Protein AF-A0A7V3CDB2-F1 (afdb_monomer)

Radius of gyration: 21.9 Å; Cα contacts (8 Å, |Δi|>4): 559; chains: 1; bounding box: 56×34×67 Å

Mean predicted aligned error: 5.56 Å

Sequence (300 aa):
VLQLLRGEVDLVQNAVPLVMAEWLRRKTELVMASDTGINYAYLAFNLRDPALQDRRVREAVALAIDRDKLIEYRLKGFAKKATGILAPSNWCYEPNVSRYDYNPERAKALLEEAGLKDPDGPGPKPRLSLTLKTSNKRDRVAMARAIAAQLKEVGIAMEVRPYEWGTFFRDIKTGNFQMYSSTWVGVTEPDIYYYAFASSQFPPKGANRGYYSNPELDKLLEAGRVSTVTSTRKEIYSQVQKIVSHDLPYVSLWYEDNVVFTRPQVEGYSLRPDASLLGLTRTKLEEKPPTTVTDAQLRL

Nearest PDB structures (foldseek):
  3m8u-assembly1_A  TM=8.483E-01  e=7.166E-25  Glaesserella parasuis SH0165
  1xoc-assembly1_A  TM=8.384E-01  e=4.233E-24  Bacillus subtilis
  3tpa-assembly1_A  TM=8.541E-01  e=1.838E-21  Glaesserella parasuis 29755
  8arn-assembly1_A  TM=8.126E-01  e=1.040E-16  Bacillus subtilis subsp. subtilis str. 168
  6dth-assembly1_A  TM=7.443E-01  e=6.649E-18  Haemophilus influenzae 86-028NP

Solvent-accessible surface area (backbone atoms only — not comparable to full-atom values): 16258 Å² total; per-residue (Å²): 100,68,49,50,76,72,62,78,37,58,68,49,64,74,71,66,62,65,88,48,48,64,52,44,56,74,75,45,79,42,44,74,54,72,50,66,20,25,30,25,34,35,37,37,42,20,44,80,39,76,69,52,52,41,55,45,46,44,49,18,57,36,11,27,42,57,56,66,59,46,28,47,75,73,43,66,56,50,42,45,82,34,75,50,74,55,34,87,89,38,96,55,47,61,89,85,42,54,80,58,66,64,33,48,68,59,15,38,50,30,28,43,77,68,69,38,48,74,77,53,71,95,48,90,59,52,42,41,81,47,48,33,41,32,41,60,50,67,68,56,46,54,49,51,51,53,52,26,55,40,31,42,77,50,30,31,40,50,49,76,47,65,27,59,60,71,61,36,52,49,31,50,52,72,41,65,54,51,24,36,57,54,68,50,71,64,53,77,62,78,66,54,52,38,42,44,44,22,57,84,13,31,54,89,73,36,57,9,35,26,61,48,72,48,76,68,53,38,52,41,45,54,52,40,66,75,47,88,47,69,69,62,27,34,56,37,44,32,50,46,49,31,51,49,37,64,62,38,59,49,41,57,47,26,21,41,33,39,41,35,42,28,38,77,43,57,39,64,67,47,89,41,46,71,66,51,71,70,25,54,82,62,40,47,75,57,90,68,79,88,76,84,81,59,78,80,80,72,72,125

Secondary structure (DSSP, 8-state):
-HHHHHTS-SEEES-S-HHHHHHHHHHSS-EEEEEEEEEEEEEEE-TTSHHHHSHHHHHHHHHT--HHHHHHHTTTT-EEE-SSSS-TTSTT--S-S------HHHHHHHHHHTT---SSTTSS--SEEEEEEEES-HHHHHHHHHHHHHHHTTTEEEEEEEE-HHHHHHHHHTT--SEEEEEE-S---TTHHHHHH-GGG-TTTSS-TT----HHHHHHHHHHHH---HHHHHHHHHHHHHHHHHH-SEEEEEEEEEEEEE-TTEES----TT--GGGGGG-EE--PPPP---GGGS--

Structure (mmCIF, N/CA/C/O backbone):
data_AF-A0A7V3CDB2-F1
#
_entry.id   AF-A0A7V3CDB2-F1
#
loop_
_atom_site.group_PDB
_atom_site.id
_atom_site.type_symbol
_atom_site.label_atom_id
_atom_site.label_alt_id
_atom_site.label_comp_id
_atom_site.label_asym_id
_atom_site.label_entity_id
_atom_site.label_seq_id
_atom_site.pdbx_PDB_ins_code
_atom_site.Cartn_x
_atom_site.Cartn_y
_atom_site.Cartn_z
_atom_site.occupancy
_atom_site.B_iso_or_equiv
_atom_site.auth_seq_id
_atom_site.auth_comp_id
_atom_site.auth_asym_id
_atom_site.auth_atom_id
_atom_site.pdbx_PDB_model_num
ATOM 1 N N . VAL A 1 1 ? 2.551 6.084 -26.673 1.00 82.12 1 VAL A N 1
ATOM 2 C CA . VAL A 1 1 ? 2.170 4.921 -27.517 1.00 82.12 1 VAL A CA 1
ATOM 3 C C . VAL A 1 1 ? 2.310 5.232 -29.001 1.00 82.12 1 VAL A C 1
ATOM 5 O O . VAL A 1 1 ? 3.153 4.610 -29.620 1.00 82.12 1 VAL A O 1
ATOM 8 N N . LEU A 1 2 ? 1.575 6.200 -29.569 1.00 86.75 2 LEU A N 1
ATOM 9 C CA . LEU A 1 2 ? 1.656 6.498 -31.013 1.00 86.75 2 LEU A CA 1
ATOM 10 C C . LEU A 1 2 ? 3.077 6.824 -31.499 1.00 86.75 2 LEU A C 1
ATOM 12 O O . LEU A 1 2 ? 3.493 6.289 -32.515 1.00 86.75 2 LEU A O 1
ATOM 16 N N . GLN A 1 3 ? 3.839 7.616 -30.740 1.00 88.75 3 GLN A N 1
ATOM 17 C CA . GLN A 1 3 ? 5.239 7.927 -31.065 1.00 88.75 3 GLN A CA 1
ATOM 18 C C . GLN A 1 3 ? 6.121 6.671 -31.144 1.00 88.75 3 GLN A C 1
ATOM 20 O O . GLN A 1 3 ? 6.940 6.547 -32.043 1.00 88.75 3 GLN A O 1
ATOM 25 N N . LEU A 1 4 ? 5.906 5.703 -30.246 1.00 87.31 4 LEU A N 1
ATOM 26 C CA . LEU A 1 4 ? 6.638 4.433 -30.238 1.00 87.31 4 LEU A CA 1
ATOM 27 C C . LEU A 1 4 ? 6.266 3.565 -31.451 1.00 87.31 4 LEU A C 1
ATOM 29 O O . LEU A 1 4 ? 7.136 2.962 -32.066 1.00 87.31 4 LEU A O 1
ATOM 33 N N . LEU A 1 5 ? 4.984 3.546 -31.834 1.00 87.00 5 LEU A N 1
ATOM 34 C CA . LEU A 1 5 ? 4.511 2.813 -33.017 1.00 87.00 5 LEU A CA 1
ATOM 35 C C . LEU A 1 5 ? 4.985 3.440 -34.333 1.00 87.00 5 LEU A C 1
ATOM 37 O O . LEU A 1 5 ? 5.265 2.722 -35.285 1.00 87.00 5 LEU A O 1
ATOM 41 N N . ARG A 1 6 ? 5.093 4.772 -34.382 1.00 88.75 6 ARG A N 1
ATOM 42 C CA . ARG A 1 6 ? 5.627 5.520 -35.532 1.00 88.75 6 ARG A CA 1
ATOM 43 C C . ARG A 1 6 ? 7.151 5.493 -35.612 1.00 88.75 6 ARG A C 1
ATOM 45 O O . ARG A 1 6 ? 7.708 5.920 -36.615 1.00 88.75 6 ARG A O 1
ATOM 52 N N . GLY A 1 7 ? 7.818 5.007 -34.567 1.00 86.25 7 GLY A N 1
ATOM 53 C CA . GLY A 1 7 ? 9.271 5.000 -34.492 1.00 86.25 7 GLY A CA 1
ATOM 54 C C . GLY A 1 7 ? 9.904 6.366 -34.226 1.00 86.25 7 GLY A C 1
ATOM 55 O O . GLY A 1 7 ? 11.082 6.537 -34.502 1.00 86.25 7 GLY A O 1
ATOM 56 N N . GLU A 1 8 ? 9.137 7.323 -33.699 1.00 91.06 8 GLU A N 1
ATOM 57 C CA . GLU A 1 8 ? 9.643 8.622 -33.228 1.00 91.06 8 GLU A CA 1
ATOM 58 C C . GLU A 1 8 ? 10.399 8.486 -31.892 1.00 91.06 8 GLU A C 1
ATOM 60 O O . GLU A 1 8 ? 11.220 9.330 -31.548 1.00 91.06 8 GLU A O 1
ATOM 65 N N . VAL A 1 9 ? 10.107 7.426 -31.130 1.00 92.88 9 VAL A N 1
ATOM 66 C CA . VAL A 1 9 ? 10.848 7.024 -29.929 1.00 92.88 9 VAL A CA 1
ATOM 67 C C . VAL A 1 9 ? 11.107 5.523 -29.971 1.00 92.88 9 VAL A C 1
ATOM 69 O O . VAL A 1 9 ? 10.254 4.764 -30.431 1.00 92.88 9 VAL A O 1
ATOM 72 N N . ASP A 1 10 ? 12.253 5.086 -29.451 1.00 92.50 10 ASP A N 1
ATOM 73 C CA . ASP A 1 10 ? 12.648 3.671 -29.490 1.00 92.50 10 ASP A CA 1
ATOM 74 C C . ASP A 1 10 ? 12.350 2.915 -28.189 1.00 92.50 10 ASP A C 1
ATOM 76 O O . ASP A 1 10 ? 12.258 1.688 -28.186 1.00 92.50 10 ASP A O 1
ATOM 80 N N . LEU A 1 11 ? 12.151 3.641 -27.085 1.00 93.31 11 LEU A N 1
ATOM 81 C CA . LEU A 1 11 ? 11.896 3.086 -25.760 1.00 93.31 11 LEU A CA 1
ATOM 82 C C . LEU A 1 11 ? 10.875 3.934 -25.004 1.00 93.31 11 LEU A C 1
ATOM 84 O O . LEU A 1 11 ? 10.956 5.161 -24.973 1.00 93.31 11 LEU A O 1
ATOM 88 N N . VAL A 1 12 ? 9.936 3.266 -24.336 1.00 93.19 12 VAL A N 1
ATOM 89 C CA . VAL A 1 12 ? 9.010 3.888 -23.387 1.00 93.19 12 VAL A CA 1
ATOM 90 C C . VAL A 1 12 ? 8.931 3.032 -22.130 1.00 93.19 12 VAL A C 1
ATOM 92 O O . VAL A 1 12 ? 8.614 1.849 -22.201 1.00 93.19 12 VAL A O 1
ATOM 95 N N . GLN A 1 13 ? 9.153 3.644 -20.969 1.00 92.88 13 GLN A N 1
ATOM 96 C CA . GLN A 1 13 ? 9.090 2.984 -19.666 1.00 92.88 13 GLN A CA 1
ATOM 97 C C . GLN A 1 13 ? 7.998 3.621 -18.800 1.00 92.88 13 GLN A C 1
ATOM 99 O O . GLN A 1 13 ? 7.925 4.844 -18.703 1.00 92.88 13 GLN A O 1
ATOM 104 N N . ASN A 1 14 ? 7.138 2.803 -18.187 1.00 90.56 14 ASN A N 1
ATOM 105 C CA . ASN A 1 14 ? 6.065 3.202 -17.260 1.00 90.56 14 ASN A CA 1
ATOM 106 C C . ASN A 1 14 ? 5.089 4.282 -17.781 1.00 90.56 14 ASN A C 1
ATOM 108 O O . ASN A 1 14 ? 4.333 4.857 -17.001 1.00 90.56 14 ASN A O 1
ATOM 112 N N . ALA A 1 15 ? 5.076 4.559 -19.088 1.00 87.62 15 ALA A N 1
ATOM 113 C CA . ALA A 1 15 ? 4.215 5.578 -19.703 1.00 87.62 15 ALA A CA 1
ATOM 114 C C . ALA A 1 15 ? 3.147 4.987 -20.640 1.00 87.62 15 ALA A C 1
ATOM 116 O O . ALA A 1 15 ? 2.366 5.716 -21.254 1.00 87.62 15 ALA A O 1
ATOM 117 N N . VAL A 1 16 ? 3.110 3.661 -20.768 1.00 87.81 16 VAL A N 1
ATOM 118 C CA . VAL A 1 16 ? 2.066 2.943 -21.499 1.00 87.81 16 VAL A CA 1
ATOM 119 C C . VAL A 1 16 ? 0.957 2.565 -20.516 1.00 87.81 16 VAL A C 1
ATOM 121 O O . VAL A 1 16 ? 1.251 1.923 -19.507 1.00 87.81 16 VAL A O 1
ATOM 124 N N . PRO A 1 17 ? -0.317 2.911 -20.783 1.00 86.56 17 PRO A N 1
ATOM 125 C CA . PRO A 1 17 ? -1.428 2.411 -19.981 1.00 86.56 17 PRO A CA 1
ATOM 126 C C . PRO A 1 17 ? -1.425 0.878 -19.953 1.00 86.56 17 PRO A C 1
ATOM 128 O O . PRO A 1 17 ? -1.450 0.251 -21.011 1.00 86.56 17 PRO A O 1
ATOM 131 N N . LEU A 1 18 ? -1.443 0.266 -18.765 1.00 86.50 18 LEU A N 1
ATOM 132 C CA . LEU A 1 18 ? -1.328 -1.196 -18.606 1.00 86.50 18 LEU A CA 1
ATOM 133 C C . LEU A 1 18 ? -2.409 -1.979 -19.368 1.00 86.50 18 LEU A C 1
ATOM 135 O O . LEU A 1 18 ? -2.166 -3.083 -19.842 1.00 86.50 18 LEU A O 1
ATOM 139 N N . VAL A 1 19 ? -3.589 -1.383 -19.563 1.00 85.81 19 VAL A N 1
ATOM 140 C CA . VAL A 1 19 ? -4.667 -1.952 -20.391 1.00 85.81 19 VAL A CA 1
ATOM 141 C C . VAL A 1 19 ? -4.258 -2.173 -21.854 1.00 85.81 19 VAL A C 1
ATOM 143 O O . VAL A 1 19 ? -4.788 -3.064 -22.509 1.00 85.81 19 VAL A O 1
ATOM 146 N N . MET A 1 20 ? -3.304 -1.394 -22.369 1.00 87.94 20 MET A N 1
ATOM 147 C CA . MET A 1 20 ? -2.776 -1.541 -23.726 1.00 87.94 20 MET A CA 1
ATOM 148 C C . MET A 1 20 ? -1.612 -2.527 -23.805 1.00 87.94 20 MET A C 1
ATOM 150 O O . MET A 1 20 ? -1.230 -2.899 -24.911 1.00 87.94 20 MET A O 1
ATOM 154 N N . ALA A 1 21 ? -1.036 -2.944 -22.674 1.00 88.62 21 ALA A N 1
ATOM 155 C CA . ALA A 1 21 ? 0.209 -3.703 -22.664 1.00 88.62 21 ALA A CA 1
ATOM 156 C C . ALA A 1 21 ? 0.082 -5.040 -23.409 1.00 88.62 21 ALA A C 1
ATOM 158 O O . ALA A 1 21 ? 0.919 -5.369 -24.246 1.00 88.62 21 ALA A O 1
ATOM 159 N N . GLU A 1 22 ? -1.008 -5.775 -23.174 1.00 86.69 22 GLU A N 1
ATOM 160 C CA . GLU A 1 22 ? -1.255 -7.049 -23.852 1.00 86.69 22 GLU A CA 1
ATOM 161 C C . GLU A 1 22 ? -1.548 -6.869 -25.348 1.00 86.69 22 GLU A C 1
ATOM 163 O O . GLU A 1 22 ? -1.074 -7.654 -26.169 1.00 86.69 22 GLU A O 1
ATOM 168 N N . TRP A 1 23 ? -2.278 -5.812 -25.720 1.00 90.31 23 TRP A N 1
ATOM 169 C CA . TRP A 1 23 ? -2.515 -5.489 -27.127 1.00 90.31 23 TRP A CA 1
ATOM 170 C C . TRP A 1 23 ? -1.202 -5.162 -27.842 1.00 90.31 23 TRP A C 1
ATOM 172 O O . TRP A 1 23 ? -0.924 -5.755 -28.880 1.00 90.31 23 TRP A O 1
ATOM 182 N N . LEU A 1 24 ? -0.357 -4.305 -27.257 1.00 90.81 24 LEU A N 1
ATOM 183 C CA . LEU A 1 24 ? 0.954 -3.963 -27.814 1.00 90.81 24 LEU A CA 1
ATOM 184 C C . LEU A 1 24 ? 1.827 -5.211 -27.962 1.00 90.81 24 LEU A C 1
ATOM 186 O O . LEU A 1 24 ? 2.357 -5.455 -29.040 1.00 90.81 24 LEU A O 1
ATOM 190 N N . ARG A 1 25 ? 1.893 -6.053 -26.926 1.00 86.94 25 ARG A N 1
ATOM 191 C CA . ARG A 1 25 ? 2.668 -7.300 -26.951 1.00 86.94 25 ARG A CA 1
ATOM 192 C C . ARG A 1 25 ? 2.200 -8.289 -28.028 1.00 86.94 25 ARG A C 1
ATOM 194 O O . ARG A 1 25 ? 3.017 -9.032 -28.554 1.00 86.94 25 ARG A O 1
ATOM 201 N N . ARG A 1 26 ? 0.894 -8.363 -28.316 1.00 89.19 26 ARG A N 1
ATOM 202 C CA . ARG A 1 26 ? 0.323 -9.356 -29.252 1.00 89.19 26 ARG A CA 1
ATOM 203 C C . ARG A 1 26 ? 0.157 -8.852 -30.685 1.00 89.19 26 ARG A C 1
ATOM 205 O O . ARG A 1 26 ? 0.008 -9.671 -31.587 1.00 89.19 26 ARG A O 1
ATOM 212 N N . LYS A 1 27 ? 0.038 -7.538 -30.886 1.00 91.50 27 LYS A N 1
ATOM 213 C CA . LYS A 1 27 ? -0.372 -6.933 -32.167 1.00 91.50 27 LYS A CA 1
ATOM 214 C C . LYS A 1 27 ? 0.690 -6.036 -32.789 1.00 91.50 27 LYS A C 1
ATOM 216 O O . LYS A 1 27 ? 0.436 -5.459 -33.840 1.00 91.50 27 LYS A O 1
ATOM 221 N N . THR A 1 28 ? 1.848 -5.907 -32.154 1.00 91.38 28 THR A N 1
ATOM 222 C CA . THR A 1 28 ? 2.955 -5.090 -32.650 1.00 91.38 28 THR A CA 1
ATOM 223 C C . THR A 1 28 ? 4.258 -5.862 -32.518 1.00 91.38 28 THR A C 1
ATOM 225 O O . THR A 1 28 ? 4.335 -6.814 -31.748 1.00 91.38 28 THR A O 1
ATOM 228 N N . GLU A 1 29 ? 5.289 -5.405 -33.221 1.00 90.94 29 GLU A N 1
ATOM 229 C CA . GLU A 1 29 ? 6.646 -5.948 -33.105 1.00 90.94 29 GLU A CA 1
ATOM 230 C C . GLU A 1 29 ? 7.381 -5.435 -31.851 1.00 90.94 29 GLU A C 1
ATOM 232 O O . GLU A 1 29 ? 8.565 -5.692 -31.680 1.00 90.94 29 GLU A O 1
ATOM 237 N N . LEU A 1 30 ? 6.731 -4.662 -30.974 1.00 93.38 30 LEU A N 1
ATOM 238 C CA . LEU A 1 30 ? 7.392 -4.125 -29.786 1.00 93.38 30 LEU A CA 1
ATOM 239 C C . LEU A 1 30 ? 7.761 -5.241 -28.808 1.00 93.38 30 LEU A C 1
ATOM 241 O O . LEU A 1 30 ? 6.945 -6.100 -28.467 1.00 93.38 30 LEU A O 1
ATOM 245 N N . VAL A 1 31 ? 8.978 -5.162 -28.279 1.00 93.00 31 VAL A N 1
ATOM 246 C CA . VAL A 1 31 ? 9.453 -6.045 -27.218 1.00 93.00 31 VAL A CA 1
ATOM 247 C C . VAL A 1 31 ? 9.014 -5.463 -25.881 1.00 93.00 31 VAL A C 1
ATOM 249 O O . VAL A 1 31 ? 9.224 -4.284 -25.600 1.00 93.00 31 VAL A O 1
ATOM 252 N N . MET A 1 32 ? 8.384 -6.292 -25.050 1.00 93.25 32 MET A N 1
ATOM 253 C CA . MET A 1 32 ? 7.961 -5.914 -23.704 1.00 93.25 32 MET A CA 1
ATOM 254 C C . MET A 1 32 ? 8.819 -6.633 -22.669 1.00 93.25 32 MET A C 1
ATOM 256 O O . MET A 1 32 ? 8.945 -7.857 -22.717 1.00 93.25 32 MET A O 1
ATOM 260 N N . ALA A 1 33 ? 9.322 -5.887 -21.690 1.00 92.31 33 ALA A N 1
ATOM 261 C CA . ALA A 1 33 ? 9.895 -6.445 -20.473 1.00 92.31 33 ALA A CA 1
ATOM 262 C C . ALA A 1 33 ? 9.233 -5.811 -19.247 1.00 92.31 33 ALA A C 1
ATOM 264 O O . ALA A 1 33 ? 8.836 -4.643 -19.266 1.00 92.31 33 ALA A O 1
ATOM 265 N N . SER A 1 34 ? 9.105 -6.587 -18.175 1.00 93.31 34 SER A N 1
ATOM 266 C CA . SER A 1 34 ? 8.595 -6.101 -16.898 1.00 93.31 34 SER A CA 1
ATOM 267 C C . SER A 1 34 ? 9.282 -6.796 -15.737 1.00 93.31 34 SER A C 1
ATOM 269 O O . SER A 1 34 ? 9.560 -7.992 -15.815 1.00 93.31 34 SER A O 1
ATOM 271 N N . ASP A 1 35 ? 9.521 -6.055 -14.661 1.00 93.12 35 ASP A N 1
ATOM 272 C CA . ASP A 1 35 ? 10.045 -6.590 -13.407 1.00 93.12 35 ASP A CA 1
ATOM 273 C C . ASP A 1 35 ? 9.590 -5.722 -12.229 1.00 93.12 35 ASP A C 1
ATOM 275 O O . ASP A 1 35 ? 9.179 -4.575 -12.404 1.00 93.12 35 ASP A O 1
ATOM 279 N N . THR A 1 36 ? 9.664 -6.259 -11.019 1.00 93.81 36 THR A N 1
ATOM 280 C CA . THR A 1 36 ? 9.148 -5.603 -9.819 1.00 93.81 36 THR A CA 1
ATOM 281 C C . THR A 1 36 ? 9.910 -4.340 -9.485 1.00 93.81 36 THR A C 1
ATOM 283 O O . THR A 1 36 ? 11.121 -4.350 -9.260 1.00 93.81 36 THR A O 1
ATOM 286 N N . GLY A 1 37 ? 9.164 -3.239 -9.437 1.00 94.88 37 GLY A N 1
ATOM 287 C CA . GLY A 1 37 ? 9.678 -1.948 -9.034 1.00 94.88 37 GLY A CA 1
ATOM 288 C C . GLY A 1 37 ? 9.719 -1.781 -7.519 1.00 94.88 37 GLY A C 1
ATOM 289 O O . GLY A 1 37 ? 9.259 -2.616 -6.741 1.00 94.88 37 GLY A O 1
ATOM 290 N N . ILE A 1 38 ? 10.246 -0.636 -7.098 1.00 95.69 38 ILE A N 1
ATOM 291 C CA . ILE A 1 38 ? 10.305 -0.219 -5.687 1.00 95.69 38 ILE A CA 1
ATOM 292 C C . ILE A 1 38 ? 9.217 0.806 -5.322 1.00 95.69 38 ILE A C 1
ATOM 294 O O . ILE A 1 38 ? 9.324 1.514 -4.320 1.00 95.69 38 ILE A O 1
ATOM 298 N N . ASN A 1 39 ? 8.171 0.907 -6.147 1.00 95.81 39 ASN A N 1
ATOM 299 C CA . ASN A 1 39 ? 6.995 1.723 -5.866 1.00 95.81 39 ASN A CA 1
ATOM 300 C C . ASN A 1 39 ? 5.983 0.901 -5.069 1.00 95.81 39 ASN A C 1
ATOM 302 O O . ASN A 1 39 ? 5.439 -0.074 -5.580 1.00 95.81 39 ASN A O 1
ATOM 306 N N . TYR A 1 40 ? 5.709 1.307 -3.833 1.00 97.81 40 TYR A N 1
ATOM 307 C CA . TYR A 1 40 ? 4.856 0.582 -2.893 1.00 97.81 40 TYR A CA 1
ATOM 308 C C . TYR A 1 40 ? 3.491 1.263 -2.746 1.00 97.81 40 TYR A C 1
ATOM 310 O O . TYR A 1 40 ? 3.401 2.386 -2.243 1.00 97.81 40 TYR A O 1
ATOM 318 N N . ALA A 1 41 ? 2.426 0.589 -3.178 1.00 98.00 41 ALA A N 1
ATOM 319 C CA . ALA A 1 41 ? 1.045 1.037 -3.031 1.00 98.00 41 ALA A CA 1
ATOM 320 C C . ALA A 1 41 ? 0.437 0.557 -1.704 1.00 98.00 41 ALA A C 1
ATOM 322 O O . ALA A 1 41 ? 0.602 -0.600 -1.305 1.00 98.00 41 ALA A O 1
ATOM 323 N N . TYR A 1 42 ? -0.315 1.438 -1.042 1.00 98.25 42 TYR A N 1
ATOM 324 C CA . TYR A 1 42 ? -0.908 1.168 0.266 1.00 98.25 42 TYR A CA 1
ATOM 325 C C . TYR A 1 42 ? -2.233 1.901 0.488 1.00 98.25 42 TYR A C 1
ATOM 327 O O . TYR A 1 42 ? -2.526 2.919 -0.152 1.00 98.25 42 TYR A O 1
ATOM 335 N N . LEU A 1 43 ? -3.013 1.395 1.446 1.00 98.44 43 LEU A N 1
ATOM 336 C CA . LEU A 1 43 ? -4.030 2.176 2.152 1.00 98.44 43 LEU A CA 1
ATOM 337 C C . LEU A 1 43 ? -3.475 2.588 3.510 1.00 98.44 43 LEU A C 1
ATOM 339 O O . LEU A 1 43 ? -2.839 1.781 4.179 1.00 98.44 43 LEU A O 1
ATOM 343 N N . ALA A 1 44 ? -3.732 3.817 3.931 1.00 98.44 44 ALA A N 1
ATOM 344 C CA . ALA A 1 44 ? -3.381 4.298 5.258 1.00 98.44 44 ALA A CA 1
ATOM 345 C C . ALA A 1 44 ? -4.619 4.546 6.101 1.00 98.44 44 ALA A C 1
ATOM 347 O O . ALA A 1 44 ? -5.638 5.002 5.581 1.00 98.44 44 ALA A O 1
ATOM 348 N N . PHE A 1 45 ? -4.479 4.313 7.402 1.00 98.69 45 PHE A N 1
ATOM 349 C CA . PHE A 1 45 ? -5.481 4.636 8.406 1.00 98.69 45 PHE A CA 1
ATOM 350 C C . PHE A 1 45 ? -5.100 5.905 9.169 1.00 98.69 45 PHE A C 1
ATOM 352 O O . PHE A 1 45 ? -3.920 6.192 9.374 1.00 98.69 45 PHE A O 1
ATOM 359 N N . ASN A 1 46 ? -6.102 6.655 9.616 1.00 98.19 46 ASN A N 1
ATOM 360 C CA . ASN A 1 46 ? -5.938 7.683 10.635 1.00 98.19 46 ASN A CA 1
ATOM 361 C C . ASN A 1 46 ? -6.331 7.107 11.995 1.00 98.19 46 ASN A C 1
ATOM 363 O O . ASN A 1 46 ? -7.509 6.898 12.264 1.00 98.19 46 ASN A O 1
ATOM 367 N N . LEU A 1 47 ? -5.349 6.883 12.864 1.00 97.94 47 LEU A N 1
ATOM 368 C CA . LEU A 1 47 ? -5.531 6.286 14.188 1.00 97.94 47 LEU A CA 1
ATOM 369 C C . LEU A 1 47 ? -6.074 7.275 15.232 1.00 97.94 47 LEU A C 1
ATOM 371 O O . LEU A 1 47 ? -6.152 6.958 16.414 1.00 97.94 47 LEU A O 1
ATOM 375 N N . ARG A 1 48 ? -6.481 8.480 14.819 1.00 96.69 48 ARG A N 1
ATOM 376 C CA . ARG A 1 48 ? -7.353 9.343 15.633 1.00 96.69 48 ARG A CA 1
ATOM 377 C C . ARG A 1 48 ? -8.832 9.021 15.443 1.00 96.69 48 ARG A C 1
ATOM 379 O O . ARG A 1 48 ? -9.644 9.477 16.240 1.00 96.69 48 ARG A O 1
ATOM 386 N N . ASP A 1 49 ? -9.184 8.277 14.396 1.00 97.62 49 ASP A N 1
ATOM 387 C CA . ASP A 1 49 ? -10.544 7.787 14.213 1.00 97.62 49 ASP A CA 1
ATOM 388 C C . ASP A 1 49 ? -10.825 6.648 15.213 1.00 97.62 49 ASP A C 1
ATOM 390 O O . ASP A 1 49 ? -10.078 5.664 15.210 1.00 97.62 49 ASP A O 1
ATOM 394 N N . PRO A 1 50 ? -11.875 6.741 16.052 1.00 96.44 50 PRO A N 1
ATOM 395 C CA . PRO A 1 50 ? -12.146 5.744 17.088 1.00 96.44 50 PRO A CA 1
ATOM 396 C C . PRO A 1 50 ? -12.313 4.314 16.564 1.00 96.44 50 PRO A C 1
ATOM 398 O O . PRO A 1 50 ? -11.876 3.374 17.222 1.00 96.44 50 PRO A O 1
ATOM 401 N N . ALA A 1 51 ? -12.903 4.127 15.378 1.00 96.44 51 ALA A N 1
ATOM 402 C CA . ALA A 1 51 ? -13.078 2.792 14.810 1.00 96.44 51 ALA A CA 1
ATOM 403 C C . ALA A 1 51 ? -11.747 2.223 14.306 1.00 96.44 51 ALA A C 1
ATOM 405 O O . ALA A 1 51 ? -11.488 1.029 14.431 1.00 96.44 51 ALA A O 1
ATOM 406 N N . LEU A 1 52 ? -10.880 3.080 13.759 1.00 98.25 52 LEU A N 1
ATOM 407 C CA . LEU A 1 52 ? -9.589 2.664 13.213 1.00 98.25 52 LEU A CA 1
ATOM 408 C C . LEU A 1 52 ? -8.494 2.539 14.275 1.00 98.25 52 LEU A C 1
ATOM 410 O O . LEU A 1 52 ? -7.433 2.012 13.951 1.00 98.25 52 LEU A O 1
ATOM 414 N N . GLN A 1 53 ? -8.725 2.976 15.519 1.00 97.38 53 GLN A N 1
ATOM 415 C CA . GLN A 1 53 ? -7.837 2.712 16.660 1.00 97.38 53 GLN A CA 1
ATOM 416 C C . GLN A 1 53 ? -7.766 1.227 17.006 1.00 97.38 53 GLN A C 1
ATOM 418 O O . GLN A 1 53 ? -6.682 0.716 17.308 1.00 97.38 53 GLN A O 1
ATOM 423 N N . ASP A 1 54 ? -8.890 0.519 16.897 1.00 98.19 54 ASP A N 1
ATOM 424 C CA . ASP A 1 54 ? -8.927 -0.918 17.113 1.00 98.19 54 ASP A CA 1
ATOM 425 C C . ASP A 1 54 ? -8.227 -1.641 15.959 1.00 98.19 54 ASP A C 1
ATOM 427 O O . ASP A 1 54 ? -8.620 -1.579 14.789 1.00 98.19 54 ASP A O 1
ATOM 431 N N . ARG A 1 55 ? -7.158 -2.361 16.298 1.00 98.31 55 ARG A N 1
ATOM 432 C CA . ARG A 1 55 ? -6.382 -3.124 15.324 1.00 98.31 55 ARG A CA 1
ATOM 433 C C . ARG A 1 55 ? -7.223 -4.172 14.603 1.00 98.31 55 ARG A C 1
ATOM 435 O O . ARG A 1 55 ? -6.990 -4.401 13.422 1.00 98.31 55 ARG A O 1
ATOM 442 N N . ARG A 1 56 ? -8.214 -4.766 15.272 1.00 98.62 56 ARG A N 1
ATOM 443 C CA . ARG A 1 56 ? -9.089 -5.794 14.688 1.00 98.62 56 ARG A CA 1
ATOM 444 C C . ARG A 1 56 ? -9.880 -5.246 13.505 1.00 98.62 56 ARG A C 1
ATOM 446 O O . ARG A 1 56 ? -10.053 -5.948 12.515 1.00 98.62 56 ARG A O 1
ATOM 453 N N . VAL A 1 57 ? -10.276 -3.972 13.556 1.00 98.69 57 VAL A N 1
ATOM 454 C CA . VAL A 1 57 ? -10.948 -3.291 12.438 1.00 98.69 57 VAL A CA 1
ATOM 455 C C . VAL A 1 57 ? -9.989 -3.102 11.263 1.00 98.69 57 VAL A C 1
ATOM 457 O O . VAL A 1 57 ? -10.347 -3.387 10.120 1.00 98.69 57 VAL A O 1
ATOM 460 N N . ARG A 1 58 ? -8.744 -2.682 11.524 1.00 98.69 58 ARG A N 1
ATOM 461 C CA . ARG A 1 58 ? -7.711 -2.550 10.477 1.00 98.69 58 ARG A CA 1
ATOM 462 C C . ARG A 1 58 ? -7.375 -3.896 9.837 1.00 98.69 58 ARG A C 1
ATOM 464 O O . ARG A 1 58 ? -7.241 -3.985 8.617 1.00 98.69 58 ARG A O 1
ATOM 471 N N . GLU A 1 59 ? -7.276 -4.938 10.655 1.00 98.81 59 GLU A N 1
ATOM 472 C CA . GLU A 1 59 ? -7.032 -6.312 10.224 1.00 98.81 59 GLU A CA 1
ATOM 473 C C . GLU A 1 59 ? -8.191 -6.837 9.372 1.00 98.81 59 GLU A C 1
ATOM 475 O O . GLU A 1 59 ? -7.955 -7.371 8.289 1.00 98.81 59 GLU A O 1
ATOM 480 N N . ALA A 1 60 ? -9.440 -6.588 9.778 1.00 98.81 60 ALA A N 1
ATOM 481 C CA . ALA A 1 60 ? -10.616 -6.924 8.982 1.00 98.81 60 ALA A CA 1
ATOM 482 C C . ALA A 1 60 ? -10.596 -6.242 7.604 1.00 98.81 60 ALA A C 1
ATOM 484 O O . ALA A 1 60 ? -10.829 -6.901 6.592 1.00 98.81 60 ALA A O 1
ATOM 485 N N . VAL A 1 61 ? -10.240 -4.952 7.538 1.00 98.81 61 VAL A N 1
ATOM 486 C CA . VAL A 1 61 ? -10.054 -4.244 6.258 1.00 98.81 61 VAL A CA 1
ATOM 487 C C . VAL A 1 61 ? -8.971 -4.916 5.411 1.00 98.81 61 VAL A C 1
ATOM 489 O O . VAL A 1 61 ? -9.163 -5.102 4.213 1.00 98.81 61 VAL A O 1
ATOM 492 N N . ALA A 1 62 ? -7.836 -5.299 6.001 1.00 98.81 62 ALA A N 1
ATOM 493 C CA . ALA A 1 62 ? -6.742 -5.924 5.263 1.00 98.81 62 ALA A CA 1
ATOM 494 C C . ALA A 1 62 ? -7.090 -7.325 4.733 1.00 98.81 62 ALA A C 1
ATOM 496 O O . ALA A 1 62 ? -6.709 -7.637 3.602 1.00 98.81 62 ALA A O 1
ATOM 497 N N . LEU A 1 63 ? -7.804 -8.138 5.517 1.00 98.81 63 LEU A N 1
ATOM 498 C CA . LEU A 1 63 ? -8.247 -9.489 5.151 1.00 98.81 63 LEU A CA 1
ATOM 499 C C . LEU A 1 63 ? -9.401 -9.479 4.142 1.00 98.81 63 LEU A C 1
ATOM 501 O O . LEU A 1 63 ? -9.546 -10.417 3.366 1.00 98.81 63 LEU A O 1
ATOM 505 N N . ALA A 1 64 ? -10.210 -8.423 4.114 1.00 98.56 64 ALA A N 1
ATOM 506 C CA . ALA A 1 64 ? -11.306 -8.282 3.160 1.00 98.56 64 ALA A CA 1
ATOM 507 C C . ALA A 1 64 ? -10.844 -7.907 1.740 1.00 98.56 64 ALA A C 1
ATOM 509 O O . ALA A 1 64 ? -11.648 -7.942 0.815 1.00 98.56 64 ALA A O 1
ATOM 510 N N . ILE A 1 65 ? -9.568 -7.554 1.541 1.00 98.75 65 ILE A N 1
ATOM 511 C CA . ILE A 1 65 ? -9.049 -7.132 0.233 1.00 98.75 65 ILE A CA 1
ATOM 512 C C . ILE A 1 65 ? -8.401 -8.309 -0.502 1.00 98.75 65 ILE A C 1
ATOM 514 O O . ILE A 1 65 ? -7.308 -8.767 -0.152 1.00 98.75 65 ILE A O 1
ATOM 518 N N . ASP A 1 66 ? -9.036 -8.736 -1.591 1.00 98.56 66 ASP A N 1
ATOM 519 C CA . ASP A 1 66 ? -8.510 -9.727 -2.531 1.00 98.56 66 ASP A CA 1
ATOM 520 C C . ASP A 1 66 ? -7.504 -9.058 -3.479 1.00 98.56 66 ASP A C 1
ATOM 522 O O . ASP A 1 66 ? -7.837 -8.571 -4.567 1.00 98.56 66 ASP A O 1
ATOM 526 N N . ARG A 1 67 ? -6.255 -8.972 -3.006 1.00 98.44 67 ARG A N 1
ATOM 527 C CA . ARG A 1 67 ? -5.139 -8.350 -3.735 1.00 98.44 67 ARG A CA 1
ATOM 528 C C . ARG A 1 67 ? -4.813 -9.102 -5.017 1.00 98.44 67 ARG A C 1
ATOM 530 O O . ARG A 1 67 ? -4.490 -8.450 -6.004 1.00 98.44 67 ARG A O 1
ATOM 537 N N . ASP A 1 68 ? -4.922 -10.428 -5.013 1.00 98.12 68 ASP A N 1
ATOM 538 C CA . ASP A 1 68 ? -4.598 -11.258 -6.172 1.00 98.12 68 ASP A CA 1
ATOM 539 C C . ASP A 1 68 ? -5.563 -10.957 -7.330 1.00 98.12 68 ASP A C 1
ATOM 541 O O . ASP A 1 68 ? -5.109 -10.631 -8.430 1.00 98.12 68 ASP A O 1
ATOM 545 N N . LYS A 1 69 ? -6.879 -10.888 -7.071 1.00 97.56 69 LYS A N 1
ATOM 546 C CA . LYS A 1 69 ? -7.854 -10.458 -8.093 1.00 97.56 69 LYS A CA 1
ATOM 547 C C . LYS A 1 69 ? -7.634 -9.022 -8.562 1.00 97.56 69 LYS A C 1
ATOM 549 O O . LYS A 1 69 ? -7.793 -8.724 -9.747 1.00 97.56 69 LYS A O 1
ATOM 554 N N . LEU A 1 70 ? -7.298 -8.094 -7.664 1.00 97.69 70 LEU A N 1
ATOM 555 C CA . LEU A 1 70 ? -7.027 -6.708 -8.070 1.00 97.69 70 LEU A CA 1
ATOM 556 C C . LEU A 1 70 ? -5.794 -6.632 -8.983 1.00 97.69 70 LEU A C 1
ATOM 558 O O . LEU A 1 70 ? -5.839 -5.950 -10.011 1.00 97.69 70 LEU A O 1
ATOM 562 N N . ILE A 1 71 ? -4.730 -7.367 -8.658 1.00 96.81 71 ILE A N 1
ATOM 563 C CA . ILE A 1 71 ? -3.520 -7.455 -9.481 1.00 96.81 71 ILE A CA 1
ATOM 564 C C . ILE A 1 71 ? -3.844 -8.063 -10.852 1.00 96.81 71 ILE A C 1
ATOM 566 O O . ILE A 1 71 ? -3.500 -7.476 -11.879 1.00 96.81 71 ILE A O 1
ATOM 570 N N . GLU A 1 72 ? -4.563 -9.182 -10.890 1.00 94.94 72 GLU A N 1
ATOM 571 C CA . GLU A 1 72 ? -4.929 -9.867 -12.132 1.00 94.94 72 GLU A CA 1
ATOM 572 C C . GLU A 1 72 ? -5.814 -8.985 -13.031 1.00 94.94 72 GLU A C 1
ATOM 574 O O . GLU A 1 72 ? -5.451 -8.643 -14.160 1.00 94.94 72 GLU A O 1
ATOM 579 N N . TYR A 1 73 ? -6.971 -8.548 -12.530 1.00 91.62 73 TYR A N 1
ATOM 580 C CA . TYR A 1 73 ? -7.993 -7.943 -13.384 1.00 91.62 73 TYR A CA 1
ATOM 581 C C . TYR A 1 73 ? -7.777 -6.451 -13.639 1.00 91.62 73 TYR A C 1
ATOM 583 O O . TYR A 1 73 ? -8.107 -5.967 -14.732 1.00 91.62 73 TYR A O 1
ATOM 591 N N . ARG A 1 74 ? -7.238 -5.707 -12.659 1.00 90.81 74 ARG A N 1
ATOM 592 C CA . ARG A 1 74 ? -7.029 -4.251 -12.769 1.00 90.81 74 ARG A CA 1
ATOM 593 C C . ARG A 1 74 ? -5.611 -3.894 -13.190 1.00 90.81 74 ARG A C 1
ATOM 595 O O . ARG A 1 74 ? -5.467 -3.005 -14.024 1.00 90.81 74 ARG A O 1
ATOM 602 N N . LEU A 1 75 ? -4.602 -4.575 -12.648 1.00 92.38 75 LEU A N 1
ATOM 603 C CA . LEU A 1 75 ? -3.191 -4.297 -12.954 1.00 92.38 75 LEU A CA 1
ATOM 604 C C . LEU A 1 75 ? -2.623 -5.207 -14.047 1.00 92.38 75 LEU A C 1
ATOM 606 O O . LEU A 1 75 ? -1.477 -5.023 -14.439 1.00 92.38 75 LEU A O 1
ATOM 610 N N . LYS A 1 76 ? -3.419 -6.147 -14.579 1.00 92.06 76 LYS A N 1
ATOM 611 C CA . LYS A 1 76 ? -3.032 -7.052 -15.677 1.00 92.06 76 LYS A CA 1
ATOM 612 C C . LYS A 1 76 ? -1.790 -7.888 -15.354 1.00 92.06 76 LYS A C 1
ATOM 614 O O . LYS A 1 76 ? -1.018 -8.216 -16.247 1.00 92.06 76 LYS A O 1
ATOM 619 N N . GLY A 1 77 ? -1.600 -8.207 -14.073 1.00 92.25 77 GLY A N 1
ATOM 620 C CA . GLY A 1 77 ? -0.441 -8.950 -13.583 1.00 92.25 77 GLY A CA 1
ATOM 621 C C . GLY A 1 77 ? 0.843 -8.127 -13.423 1.00 92.25 77 GLY A C 1
ATOM 622 O O . GLY A 1 77 ? 1.837 -8.692 -12.989 1.00 92.25 77 GLY A O 1
ATOM 623 N N . PHE A 1 78 ? 0.838 -6.818 -13.713 1.00 93.44 78 PHE A N 1
ATOM 624 C CA . PHE A 1 78 ? 2.015 -5.937 -13.594 1.00 93.44 78 PHE A CA 1
ATOM 625 C C . PHE A 1 78 ? 2.198 -5.372 -12.182 1.00 93.44 78 PHE A C 1
ATOM 627 O O . PHE A 1 78 ? 2.332 -4.161 -11.974 1.00 93.44 78 PHE A O 1
ATOM 634 N N . ALA A 1 79 ? 2.121 -6.251 -11.191 1.00 95.88 79 ALA A N 1
ATOM 635 C CA . ALA A 1 79 ? 2.353 -5.922 -9.798 1.00 95.88 79 ALA A CA 1
ATOM 636 C C . ALA A 1 79 ? 2.577 -7.196 -8.979 1.00 95.88 79 ALA A C 1
ATOM 638 O O . ALA A 1 79 ? 2.031 -8.256 -9.290 1.00 95.88 79 ALA A O 1
ATOM 639 N N . LYS A 1 80 ? 3.301 -7.075 -7.864 1.00 96.81 80 LYS A N 1
ATOM 640 C CA . LYS A 1 80 ? 3.471 -8.161 -6.884 1.00 96.81 80 LYS A CA 1
ATOM 641 C C . LYS A 1 80 ? 2.897 -7.772 -5.532 1.00 96.81 80 LYS A C 1
ATOM 643 O O . LYS A 1 80 ? 3.061 -6.632 -5.106 1.00 96.81 80 LYS A O 1
ATOM 648 N N . LYS A 1 81 ? 2.258 -8.713 -4.825 1.00 97.62 81 LYS A N 1
ATOM 649 C CA . LYS A 1 81 ? 1.741 -8.477 -3.465 1.00 97.62 81 LYS A CA 1
ATOM 650 C C . LYS A 1 81 ? 2.841 -7.925 -2.560 1.00 97.62 81 LYS A C 1
ATOM 652 O O . LYS A 1 81 ? 3.927 -8.497 -2.478 1.00 97.62 81 LYS A O 1
ATOM 657 N N . ALA A 1 82 ? 2.541 -6.821 -1.881 1.00 97.94 82 ALA A N 1
ATOM 658 C CA . ALA A 1 82 ? 3.491 -6.180 -0.988 1.00 97.94 82 ALA A CA 1
ATOM 659 C C . ALA A 1 82 ? 3.357 -6.695 0.440 1.00 97.94 82 ALA A C 1
ATOM 661 O O . ALA A 1 82 ? 2.253 -6.906 0.940 1.00 97.94 82 ALA A O 1
ATOM 662 N N . THR A 1 83 ? 4.494 -6.829 1.112 1.00 96.31 83 THR A N 1
ATOM 663 C CA . THR A 1 83 ? 4.593 -7.243 2.518 1.00 96.31 83 THR A CA 1
ATOM 664 C C . THR A 1 83 ? 4.986 -6.076 3.429 1.00 96.31 83 THR A C 1
ATOM 666 O O . THR A 1 83 ? 4.706 -6.110 4.622 1.00 96.31 83 THR A O 1
ATOM 669 N N . GLY A 1 84 ? 5.535 -4.992 2.874 1.00 97.44 84 GLY A N 1
ATOM 670 C CA . GLY A 1 84 ? 5.906 -3.773 3.597 1.00 97.44 84 GLY A CA 1
ATOM 671 C C . GLY A 1 84 ? 6.411 -2.681 2.653 1.00 97.44 84 GLY A C 1
ATOM 672 O O . GLY A 1 84 ? 6.376 -2.853 1.437 1.00 97.44 84 GLY A O 1
ATOM 673 N N . ILE A 1 85 ? 6.898 -1.562 3.200 1.00 98.06 85 ILE A N 1
ATOM 674 C CA . ILE A 1 85 ? 7.365 -0.419 2.392 1.00 98.06 85 ILE A CA 1
ATOM 675 C C . ILE A 1 85 ? 8.568 -0.801 1.513 1.00 98.06 85 ILE A C 1
ATOM 677 O O . ILE A 1 85 ? 8.662 -0.360 0.369 1.00 98.06 85 ILE A O 1
ATOM 681 N N . LEU A 1 86 ? 9.487 -1.616 2.035 1.00 97.94 86 LEU A N 1
ATOM 682 C CA . LEU A 1 86 ? 10.674 -2.048 1.298 1.00 97.94 86 LEU A CA 1
ATOM 683 C C . LEU A 1 86 ? 10.331 -3.229 0.392 1.00 97.94 86 LEU A C 1
ATOM 685 O O . LEU A 1 86 ? 9.756 -4.209 0.855 1.00 97.94 86 LEU A O 1
ATOM 689 N N . ALA A 1 87 ? 10.698 -3.138 -0.884 1.00 97.06 87 ALA A N 1
ATOM 690 C CA . ALA A 1 87 ? 10.535 -4.230 -1.839 1.00 97.06 87 ALA A CA 1
ATOM 691 C C . ALA A 1 87 ? 11.570 -5.352 -1.606 1.00 97.06 87 ALA A C 1
ATOM 693 O O . ALA A 1 87 ? 12.636 -5.079 -1.049 1.00 97.06 87 ALA A O 1
ATOM 694 N N . PRO A 1 88 ? 11.328 -6.589 -2.093 1.00 95.81 88 PRO A N 1
ATOM 695 C CA . PRO A 1 88 ? 12.246 -7.720 -1.916 1.00 95.81 88 PRO A CA 1
ATOM 696 C C . PRO A 1 88 ? 13.675 -7.496 -2.426 1.00 95.81 88 PRO A C 1
ATOM 698 O O . PRO A 1 88 ? 14.605 -8.135 -1.946 1.00 95.81 88 PRO A O 1
ATOM 701 N N . SER A 1 89 ? 13.865 -6.589 -3.388 1.00 94.31 89 SER A N 1
ATOM 702 C CA . SER A 1 89 ? 15.182 -6.211 -3.911 1.00 94.31 89 SER A CA 1
ATOM 703 C C . SER A 1 89 ? 15.996 -5.322 -2.959 1.00 94.31 89 SER A C 1
ATOM 705 O O . SER A 1 89 ? 17.160 -5.038 -3.233 1.00 94.31 89 SER A O 1
ATOM 707 N N . ASN A 1 90 ? 15.400 -4.832 -1.870 1.00 97.06 90 ASN A N 1
ATOM 708 C CA . ASN A 1 90 ? 16.067 -3.972 -0.903 1.00 97.06 90 ASN A CA 1
ATOM 709 C C . ASN A 1 90 ? 16.960 -4.791 0.049 1.00 97.06 90 ASN A C 1
ATOM 711 O O . ASN A 1 90 ? 16.543 -5.818 0.580 1.00 97.06 90 ASN A O 1
ATOM 715 N N . TRP A 1 91 ? 18.171 -4.305 0.335 1.00 96.19 91 TRP A N 1
ATOM 716 C CA . TRP A 1 91 ? 19.145 -4.976 1.212 1.00 96.19 91 TRP A CA 1
ATOM 717 C C . TRP A 1 91 ? 18.645 -5.196 2.653 1.00 96.19 91 TRP A C 1
ATOM 719 O O . TRP A 1 91 ? 19.119 -6.100 3.353 1.00 96.19 91 TRP A O 1
ATOM 729 N N . CYS A 1 92 ? 17.690 -4.368 3.083 1.00 97.31 92 CYS A N 1
ATOM 730 C CA . CYS A 1 92 ? 17.106 -4.340 4.418 1.00 97.31 92 CYS A CA 1
ATOM 731 C C . CYS A 1 92 ? 15.719 -5.011 4.488 1.00 97.31 92 CYS A C 1
ATOM 733 O O . CYS A 1 92 ? 15.038 -4.928 5.508 1.00 97.31 92 CYS A O 1
ATOM 735 N N . TYR A 1 93 ? 15.271 -5.656 3.408 1.00 98.12 93 TYR A N 1
ATOM 736 C CA . TYR A 1 93 ? 13.970 -6.320 3.355 1.00 98.12 93 TYR A CA 1
ATOM 737 C C . TYR A 1 93 ? 13.848 -7.450 4.392 1.00 98.12 93 TYR A C 1
ATOM 739 O O . TYR A 1 93 ? 14.735 -8.300 4.504 1.00 98.12 93 TYR A O 1
ATOM 747 N N . GLU A 1 94 ? 12.725 -7.481 5.116 1.00 98.00 94 GLU A N 1
ATOM 748 C CA . GLU A 1 94 ? 12.360 -8.567 6.032 1.00 98.00 94 GLU A CA 1
ATOM 749 C C . GLU A 1 94 ? 11.174 -9.377 5.467 1.00 98.00 94 GLU A C 1
ATOM 751 O O . GLU A 1 94 ? 10.052 -8.868 5.414 1.00 98.00 94 GLU A O 1
ATOM 756 N N . PRO A 1 95 ? 11.374 -10.644 5.056 1.00 97.06 95 PRO A N 1
ATOM 757 C CA . PRO A 1 95 ? 10.298 -11.470 4.504 1.00 97.06 95 PRO A CA 1
ATOM 758 C C . PRO A 1 95 ? 9.311 -12.018 5.549 1.00 97.06 95 PRO A C 1
ATOM 760 O O . PRO A 1 95 ? 8.181 -12.371 5.182 1.00 97.06 95 PRO A O 1
ATOM 763 N N . ASN A 1 96 ? 9.722 -12.117 6.820 1.00 97.69 96 ASN A N 1
ATOM 764 C CA . ASN A 1 96 ? 8.964 -12.745 7.906 1.00 97.69 96 ASN A CA 1
ATOM 765 C C . ASN A 1 96 ? 8.195 -11.699 8.720 1.00 97.69 96 ASN A C 1
ATOM 767 O O . ASN A 1 96 ? 8.452 -11.476 9.905 1.00 97.69 96 ASN A O 1
ATOM 771 N N . VAL A 1 97 ? 7.257 -11.043 8.048 1.00 98.12 97 VAL A N 1
ATOM 772 C CA . VAL A 1 97 ? 6.325 -10.065 8.618 1.00 98.12 97 VAL A CA 1
ATOM 773 C C . VAL A 1 97 ? 4.912 -10.640 8.695 1.00 98.12 97 VAL A C 1
ATOM 775 O O . VAL A 1 97 ? 4.611 -11.642 8.042 1.00 98.12 97 VAL A O 1
ATOM 778 N N . SER A 1 98 ? 4.033 -9.997 9.467 1.00 97.56 98 SER A N 1
ATOM 779 C CA . SER A 1 98 ? 2.613 -10.367 9.512 1.00 97.56 98 SER A CA 1
ATOM 780 C C . SER A 1 98 ? 1.982 -10.189 8.129 1.00 97.56 98 SER A C 1
ATOM 782 O O . SER A 1 98 ? 2.216 -9.181 7.458 1.00 97.56 98 SER A O 1
ATOM 784 N N . ARG A 1 99 ? 1.187 -11.171 7.692 1.00 95.38 99 ARG A N 1
ATOM 785 C CA . ARG A 1 99 ? 0.506 -11.169 6.390 1.00 95.38 99 ARG A CA 1
ATOM 786 C C . ARG A 1 99 ? -0.994 -11.305 6.585 1.00 95.38 99 ARG A C 1
ATOM 788 O O . ARG A 1 99 ? -1.446 -12.004 7.484 1.00 95.38 99 ARG A O 1
ATOM 795 N N . TYR A 1 100 ? -1.740 -10.648 5.707 1.00 97.50 100 TYR A N 1
ATOM 796 C CA . TYR A 1 100 ? -3.196 -10.567 5.759 1.00 97.50 100 TYR A CA 1
ATOM 797 C C . TYR A 1 100 ? -3.752 -10.978 4.399 1.00 97.50 100 TYR A C 1
ATOM 799 O O . TYR A 1 100 ? -4.217 -10.142 3.620 1.00 97.50 100 TYR A O 1
ATOM 807 N N . ASP A 1 101 ? -3.595 -12.263 4.085 1.00 97.44 101 ASP A N 1
ATOM 808 C CA . ASP A 1 101 ? -4.151 -12.855 2.871 1.00 97.44 101 ASP A CA 1
ATOM 809 C C . ASP A 1 101 ? -5.686 -12.827 2.911 1.00 97.44 101 ASP A C 1
ATOM 811 O O . ASP A 1 101 ? -6.295 -12.791 3.980 1.00 97.44 101 ASP A O 1
ATOM 815 N N . TYR A 1 102 ? -6.314 -12.808 1.734 1.00 98.62 102 TYR A N 1
ATOM 816 C CA . TYR A 1 102 ? -7.758 -12.621 1.609 1.00 98.62 102 TYR A CA 1
ATOM 817 C C . TYR A 1 102 ? -8.541 -13.691 2.382 1.00 98.62 102 TYR A C 1
ATOM 819 O O . TYR A 1 102 ? -8.468 -14.881 2.078 1.00 98.62 102 TYR A O 1
ATOM 827 N N . ASN A 1 103 ? -9.292 -13.250 3.390 1.00 98.62 103 ASN A N 1
ATOM 828 C CA . ASN A 1 103 ? -10.127 -14.090 4.236 1.00 98.62 103 ASN A CA 1
ATOM 829 C C . ASN A 1 103 ? -11.339 -13.279 4.742 1.00 98.62 103 ASN A C 1
ATOM 831 O O . ASN A 1 103 ? -11.312 -12.738 5.855 1.00 98.62 103 ASN A O 1
ATOM 835 N N . PRO A 1 104 ? -12.409 -13.166 3.932 1.00 98.00 104 PRO A N 1
ATOM 836 C CA . PRO A 1 104 ? -13.581 -12.364 4.281 1.00 98.00 104 PRO A CA 1
ATOM 837 C C . PRO A 1 104 ? -14.327 -12.907 5.508 1.00 98.00 104 PRO A C 1
ATOM 839 O O . PRO A 1 104 ? -14.906 -12.130 6.264 1.00 98.00 104 PRO A O 1
ATOM 842 N N . GLU A 1 105 ? -14.274 -14.215 5.763 1.00 97.75 105 GLU A N 1
ATOM 843 C CA . GLU A 1 105 ? -14.913 -14.814 6.940 1.00 97.75 105 GLU A CA 1
ATOM 844 C C . GLU A 1 105 ? -14.192 -14.423 8.234 1.00 97.75 105 GLU A C 1
ATOM 846 O O . GLU A 1 105 ? -14.830 -14.004 9.203 1.00 97.75 105 GLU A O 1
ATOM 851 N N . ARG A 1 106 ? -12.850 -14.443 8.243 1.00 98.44 106 ARG A N 1
ATOM 852 C CA . ARG A 1 106 ? -12.082 -13.930 9.386 1.00 98.44 106 ARG A CA 1
ATOM 853 C C . ARG A 1 106 ? -12.272 -12.425 9.563 1.00 98.44 106 ARG A C 1
ATOM 855 O O . ARG A 1 106 ? -12.357 -11.972 10.701 1.00 98.44 106 ARG A O 1
ATOM 862 N N . ALA A 1 107 ? -12.391 -11.662 8.474 1.00 98.38 107 ALA A N 1
ATOM 863 C CA . ALA A 1 107 ? -12.691 -10.234 8.547 1.00 98.38 107 ALA A CA 1
ATOM 864 C C . ALA A 1 107 ? -14.033 -9.962 9.251 1.00 98.38 107 ALA A C 1
ATOM 866 O O . ALA A 1 107 ? -14.076 -9.149 10.172 1.00 98.38 107 ALA A O 1
ATOM 867 N N . LYS A 1 108 ? -15.107 -10.683 8.891 1.00 97.38 108 LYS A N 1
ATOM 868 C CA . LYS A 1 108 ? -16.412 -10.583 9.574 1.00 97.38 108 LYS A CA 1
ATOM 869 C C . LYS A 1 108 ? -16.305 -10.933 11.061 1.00 97.38 108 LYS A C 1
ATOM 871 O O . LYS A 1 108 ? -16.820 -10.193 11.895 1.00 97.38 108 LYS A O 1
ATOM 876 N N . ALA A 1 109 ? -15.596 -12.014 11.398 1.00 97.62 109 ALA A N 1
ATOM 877 C CA . ALA A 1 109 ? -15.392 -12.427 12.788 1.00 97.62 109 ALA A CA 1
ATOM 878 C C . ALA A 1 109 ? -14.643 -11.365 13.615 1.00 97.62 109 ALA A C 1
ATOM 880 O O . ALA A 1 109 ? -15.037 -11.067 14.737 1.00 97.62 109 ALA A O 1
ATOM 881 N N . LEU A 1 110 ? -13.609 -10.735 13.053 1.00 98.44 110 LEU A N 1
ATOM 882 C CA . LEU A 1 110 ? -12.881 -9.653 13.724 1.00 98.44 110 LEU A CA 1
ATOM 883 C C . LEU A 1 110 ? -13.747 -8.408 13.953 1.00 98.44 110 LEU A C 1
ATOM 885 O O . LEU A 1 110 ? -13.601 -7.751 14.982 1.00 98.44 110 LEU A O 1
ATOM 889 N N . LEU A 1 111 ? -14.654 -8.088 13.023 1.00 98.12 111 LEU A N 1
ATOM 890 C CA . LEU A 1 111 ? -15.618 -7.000 13.205 1.00 98.12 111 LEU A CA 1
ATOM 891 C C . LEU A 1 111 ? -16.599 -7.313 14.346 1.00 98.12 111 LEU A C 1
ATOM 893 O O . LEU A 1 111 ? -16.822 -6.452 15.193 1.00 98.12 111 LEU A O 1
ATOM 897 N N . GLU A 1 112 ? -17.117 -8.544 14.433 1.00 96.50 112 GLU A N 1
ATOM 898 C CA . GLU A 1 112 ? -17.930 -9.004 15.576 1.00 96.50 112 GLU A CA 1
ATOM 899 C C . GLU A 1 112 ? -17.161 -8.891 16.903 1.00 96.50 112 GLU A C 1
ATOM 901 O O . GLU A 1 112 ? -17.667 -8.313 17.866 1.00 96.50 112 GLU A O 1
ATOM 906 N N . GLU A 1 113 ? -15.920 -9.395 16.951 1.00 97.44 113 GLU A N 1
ATOM 907 C CA . GLU A 1 113 ? -15.043 -9.320 18.129 1.00 97.44 113 GLU A CA 1
ATOM 908 C C . GLU A 1 113 ? -14.780 -7.862 18.550 1.00 97.44 113 GLU A C 1
ATOM 910 O O . GLU A 1 113 ? -14.662 -7.567 19.743 1.00 97.44 113 GLU A O 1
ATOM 915 N N . ALA A 1 114 ? -14.717 -6.939 17.584 1.00 97.25 114 ALA A N 1
ATOM 916 C CA . ALA A 1 114 ? -14.597 -5.497 17.799 1.00 97.25 114 ALA A CA 1
ATOM 917 C C . ALA A 1 114 ? -15.913 -4.808 18.215 1.00 97.25 114 ALA A C 1
ATOM 919 O O . ALA A 1 114 ? -15.940 -3.594 18.402 1.00 97.25 114 ALA A O 1
ATOM 920 N N . GLY A 1 115 ? -17.007 -5.559 18.375 1.00 96.25 115 GLY A N 1
ATOM 921 C CA . GLY A 1 115 ? -18.324 -5.033 18.743 1.00 96.25 115 GLY A CA 1
ATOM 922 C C . GLY A 1 115 ? -19.127 -4.456 17.571 1.00 96.25 115 GLY A C 1
ATOM 923 O O . GLY A 1 115 ? -20.220 -3.932 17.784 1.00 96.25 115 GLY A O 1
ATOM 924 N N . LEU A 1 116 ? -18.631 -4.578 16.336 1.00 96.06 116 LEU A N 1
ATOM 925 C CA . LEU A 1 116 ? -19.283 -4.136 15.099 1.00 96.06 116 LEU A CA 1
ATOM 926 C C . LEU A 1 116 ? -20.144 -5.273 14.527 1.00 96.06 116 LEU A C 1
ATOM 928 O O . LEU A 1 116 ? -19.829 -5.902 13.508 1.00 96.06 116 LEU A O 1
ATOM 932 N N . LYS A 1 117 ? -21.230 -5.560 15.246 1.00 92.25 117 LYS A N 1
ATOM 933 C CA . LYS A 1 117 ? -22.196 -6.610 14.902 1.00 92.25 117 LYS A CA 1
ATOM 934 C C . LYS A 1 117 ? -22.891 -6.333 13.577 1.00 92.25 117 LYS A C 1
ATOM 936 O O . LYS A 1 117 ? -23.090 -5.176 13.208 1.00 92.25 117 LYS A O 1
ATOM 941 N N . ASP A 1 118 ? -23.305 -7.404 12.908 1.00 90.62 118 ASP A N 1
ATOM 942 C CA . ASP A 1 118 ? -24.173 -7.304 11.739 1.00 90.62 118 ASP A CA 1
ATOM 943 C C . ASP A 1 118 ? -25.548 -6.734 12.119 1.00 90.62 118 ASP A C 1
ATOM 945 O O . ASP A 1 118 ? -26.267 -7.373 12.895 1.00 90.62 118 ASP A O 1
ATOM 949 N N . PRO A 1 119 ? -25.934 -5.543 11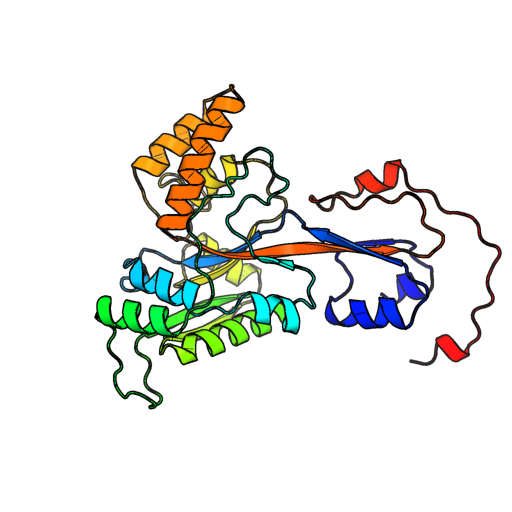.635 1.00 89.44 119 PRO A N 1
ATOM 950 C CA . PRO A 1 119 ? -27.207 -4.946 12.021 1.00 89.44 119 PRO A CA 1
ATOM 951 C C . PRO A 1 119 ? -28.418 -5.611 11.350 1.00 89.44 119 PRO A C 1
ATOM 953 O O . PRO A 1 119 ? -29.522 -5.510 11.888 1.00 89.44 119 PRO A O 1
ATOM 956 N N . ASP A 1 120 ? -28.253 -6.233 10.178 1.00 87.69 120 ASP A N 1
ATOM 957 C CA . ASP A 1 120 ? -29.360 -6.822 9.410 1.00 87.69 120 ASP A CA 1
ATOM 958 C C . ASP A 1 120 ? -28.985 -8.048 8.551 1.00 87.69 120 ASP A C 1
ATOM 960 O O . ASP A 1 120 ? -29.789 -8.497 7.729 1.00 87.69 120 ASP A O 1
ATOM 964 N N . GLY A 1 121 ? -27.810 -8.646 8.764 1.00 81.19 121 GLY A N 1
ATOM 965 C CA . GLY A 1 121 ? -27.390 -9.876 8.095 1.00 81.19 121 GLY A CA 1
ATOM 966 C C . GLY A 1 121 ? -27.162 -9.647 6.595 1.00 81.19 121 GLY A C 1
ATOM 967 O O . GLY A 1 121 ? -26.324 -8.835 6.224 1.00 81.19 121 GLY A O 1
ATOM 968 N N . PRO A 1 122 ? -27.884 -10.332 5.686 1.00 74.50 122 PRO A N 1
ATOM 969 C CA . PRO A 1 122 ? -27.768 -10.079 4.246 1.00 74.50 122 PRO A CA 1
ATOM 970 C C . PRO A 1 122 ? -28.389 -8.738 3.800 1.00 74.50 122 PRO A C 1
ATOM 972 O O . PRO A 1 122 ? -28.471 -8.472 2.598 1.00 74.50 122 PRO A O 1
ATOM 975 N N . GLY A 1 123 ? -28.888 -7.923 4.734 1.00 79.88 123 GLY A N 1
ATOM 976 C CA . GLY A 1 123 ? -29.453 -6.612 4.451 1.00 79.88 123 GLY A CA 1
ATOM 977 C C . GLY A 1 123 ? -28.407 -5.556 4.052 1.00 79.88 123 GLY A C 1
ATOM 978 O O . GLY A 1 123 ? -27.206 -5.819 3.978 1.00 79.88 123 GLY A O 1
ATOM 979 N N . PRO A 1 124 ? -28.857 -4.345 3.680 1.00 85.00 124 PRO A N 1
ATOM 980 C CA . PRO A 1 124 ? -27.971 -3.307 3.164 1.00 85.00 124 PRO A CA 1
ATOM 981 C C . PRO A 1 124 ? -27.236 -2.506 4.248 1.00 85.00 124 PRO A C 1
ATOM 983 O O . PRO A 1 124 ? -26.417 -1.654 3.882 1.00 85.00 124 PRO A O 1
ATOM 986 N N . LYS A 1 125 ? -27.546 -2.677 5.542 1.00 91.44 125 LYS A N 1
ATOM 987 C CA . LYS A 1 125 ? -26.974 -1.823 6.589 1.00 91.44 125 LYS A CA 1
ATOM 988 C C . LYS A 1 125 ? -25.538 -2.254 6.909 1.00 91.44 125 LYS A C 1
ATOM 990 O O . LYS A 1 125 ? -25.292 -3.399 7.266 1.00 91.44 125 LYS A O 1
ATOM 995 N N . PRO A 1 126 ? -24.563 -1.336 6.833 1.00 94.50 126 PRO A N 1
ATOM 996 C CA . PRO A 1 126 ? -23.188 -1.680 7.152 1.00 94.50 126 PRO A CA 1
ATOM 997 C C . PRO A 1 126 ? -22.968 -1.794 8.665 1.00 94.50 126 PRO A C 1
ATOM 999 O O . PRO A 1 126 ? -23.530 -1.027 9.446 1.00 94.50 126 PRO A O 1
ATOM 1002 N N . ARG A 1 127 ? -22.046 -2.678 9.054 1.00 95.31 127 ARG A N 1
ATOM 1003 C CA . ARG A 1 127 ? -21.443 -2.762 10.396 1.00 95.31 127 ARG A CA 1
ATOM 1004 C C . ARG A 1 127 ? -20.656 -1.497 10.736 1.00 95.31 127 ARG A C 1
ATOM 1006 O O . ARG A 1 127 ? -20.619 -1.058 11.879 1.00 95.31 127 ARG A O 1
ATOM 1013 N N . LEU A 1 128 ? -19.995 -0.933 9.724 1.00 96.38 128 LEU A N 1
ATOM 1014 C CA . LEU A 1 128 ? -19.111 0.222 9.838 1.00 96.38 128 LEU A CA 1
ATOM 1015 C C . LEU A 1 128 ? -19.143 1.040 8.546 1.00 96.38 128 LEU A C 1
ATOM 1017 O O . LEU A 1 128 ? -19.105 0.480 7.452 1.00 96.38 128 LEU A O 1
ATOM 1021 N N . SER A 1 129 ? -19.173 2.366 8.671 1.00 97.81 129 SER A N 1
ATOM 1022 C CA . SER A 1 129 ? -19.032 3.284 7.537 1.00 97.81 129 SER A CA 1
ATOM 1023 C C . SER A 1 129 ? -17.712 4.045 7.627 1.00 97.81 129 SER A C 1
ATOM 1025 O O . SER A 1 129 ? -17.420 4.657 8.651 1.00 97.81 129 SER A O 1
ATOM 1027 N N . LEU A 1 130 ? -16.926 4.017 6.554 1.00 98.25 130 LEU A N 1
ATOM 1028 C CA . LEU A 1 130 ? -15.626 4.678 6.441 1.00 98.25 130 LEU A CA 1
ATOM 1029 C C . LEU A 1 130 ? -15.573 5.547 5.186 1.00 98.25 130 LEU A C 1
ATOM 1031 O O . LEU A 1 130 ? -16.254 5.289 4.195 1.00 98.25 130 LEU A O 1
ATOM 1035 N N . THR A 1 131 ? -14.703 6.549 5.196 1.00 98.50 131 THR A N 1
ATOM 1036 C CA . THR A 1 131 ? -14.391 7.366 4.021 1.00 98.50 131 THR A CA 1
ATOM 1037 C C . THR A 1 131 ? -12.965 7.103 3.549 1.00 98.50 131 THR A C 1
ATOM 1039 O O . THR A 1 131 ? -12.022 7.059 4.343 1.00 98.50 131 THR A O 1
ATOM 1042 N N . LEU A 1 132 ? -12.794 6.964 2.234 1.00 98.56 132 LEU A N 1
ATOM 1043 C CA . LEU A 1 132 ? -11.493 6.830 1.586 1.00 98.56 132 LEU A CA 1
ATOM 1044 C C . LEU A 1 132 ? -11.254 8.017 0.660 1.00 98.56 132 LEU A C 1
ATOM 1046 O O . LEU A 1 132 ? -11.940 8.176 -0.353 1.00 98.56 132 LEU A O 1
ATOM 1050 N N . LYS A 1 133 ? -10.234 8.818 0.965 1.00 98.12 133 LYS A N 1
ATOM 1051 C CA . LYS A 1 133 ? -9.766 9.872 0.063 1.00 98.12 133 LYS A CA 1
ATOM 1052 C C . LYS A 1 133 ? -8.794 9.312 -0.974 1.00 98.12 133 LYS A C 1
ATOM 1054 O O . LYS A 1 133 ? -7.894 8.533 -0.657 1.00 98.12 133 LYS A O 1
ATOM 1059 N N . THR A 1 134 ? -8.946 9.747 -2.219 1.00 97.00 134 THR A N 1
ATOM 1060 C CA . THR A 1 134 ? -8.021 9.417 -3.312 1.00 97.00 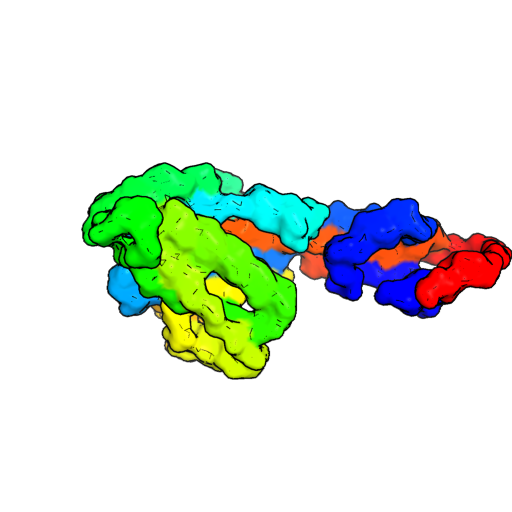134 THR A CA 1
ATOM 1061 C C . THR A 1 134 ? -7.950 10.555 -4.332 1.00 97.00 134 THR A C 1
ATOM 1063 O O . THR A 1 134 ? -8.781 11.465 -4.325 1.00 97.00 134 THR A O 1
ATOM 1066 N N . SER A 1 135 ? -6.967 10.518 -5.232 1.00 95.62 135 SER A N 1
ATOM 1067 C CA . SER A 1 135 ? -6.919 11.450 -6.364 1.00 95.62 135 SER A CA 1
ATOM 1068 C C . SER A 1 135 ? -8.045 11.160 -7.365 1.00 95.62 135 SER A C 1
ATOM 1070 O O . SER A 1 135 ? -8.390 10.000 -7.584 1.00 95.62 135 SER A O 1
ATOM 1072 N N . ASN A 1 136 ? -8.531 12.177 -8.070 1.00 94.50 136 ASN A N 1
ATOM 1073 C CA . ASN A 1 136 ? -9.558 12.060 -9.109 1.00 94.50 136 ASN A CA 1
ATOM 1074 C C . ASN A 1 136 ? -9.081 11.406 -10.424 1.00 94.50 136 ASN A C 1
ATOM 1076 O O . ASN A 1 136 ? -9.845 11.340 -11.388 1.00 94.50 136 ASN A O 1
ATOM 1080 N N . LYS A 1 137 ? -7.847 10.884 -10.477 1.00 92.81 137 LYS A N 1
ATOM 1081 C CA . LYS A 1 137 ? -7.368 10.078 -11.607 1.00 92.81 137 LYS A CA 1
ATOM 1082 C C . LYS A 1 137 ? -8.259 8.847 -11.777 1.00 92.81 137 LYS A C 1
ATOM 1084 O O . LYS A 1 137 ? -8.446 8.083 -10.829 1.00 92.81 137 LYS A O 1
ATOM 1089 N N . ARG A 1 138 ? -8.755 8.624 -12.999 1.00 91.62 138 ARG A N 1
ATOM 1090 C CA . ARG A 1 138 ? -9.722 7.561 -13.334 1.00 91.62 138 ARG A CA 1
ATOM 1091 C C . ARG A 1 138 ? -9.330 6.192 -12.772 1.00 91.62 138 ARG A C 1
ATOM 1093 O O . ARG A 1 138 ? -10.159 5.548 -12.136 1.00 91.62 138 ARG A O 1
ATOM 1100 N N . ASP A 1 139 ? -8.074 5.788 -12.943 1.00 89.94 139 ASP A N 1
ATOM 1101 C CA . ASP A 1 139 ? -7.596 4.473 -12.495 1.00 89.94 139 ASP A CA 1
ATOM 1102 C C . ASP A 1 139 ? -7.546 4.356 -10.967 1.00 89.94 139 ASP A C 1
ATOM 1104 O O . ASP A 1 139 ? -7.909 3.321 -10.410 1.00 89.94 139 ASP A O 1
ATOM 1108 N N . ARG A 1 140 ? -7.182 5.440 -10.266 1.00 93.69 140 ARG A N 1
ATOM 1109 C CA . ARG A 1 140 ? -7.164 5.478 -8.795 1.00 93.69 140 ARG A CA 1
ATOM 1110 C C . ARG A 1 140 ? -8.585 5.406 -8.228 1.00 93.69 140 ARG A C 1
ATOM 1112 O O . ARG A 1 140 ? -8.826 4.640 -7.300 1.00 93.69 140 ARG A O 1
ATOM 1119 N N . VAL A 1 141 ? -9.543 6.108 -8.839 1.00 96.62 141 VAL A N 1
ATOM 1120 C CA . VAL A 1 141 ? -10.968 6.024 -8.465 1.00 96.62 141 VAL A CA 1
ATOM 1121 C C . VAL A 1 141 ? -11.541 4.635 -8.748 1.00 96.62 141 VAL A C 1
ATOM 1123 O O . VAL A 1 141 ? -12.255 4.082 -7.911 1.00 96.62 141 VAL A O 1
ATOM 1126 N N . ALA A 1 142 ? -11.228 4.051 -9.906 1.00 95.25 142 ALA A N 1
ATOM 1127 C CA . ALA A 1 142 ? -11.679 2.708 -10.260 1.00 95.25 142 ALA A CA 1
ATOM 1128 C C . ALA A 1 142 ? -11.139 1.649 -9.286 1.00 95.25 142 ALA A C 1
ATOM 1130 O O . ALA A 1 142 ? -11.896 0.777 -8.861 1.00 95.25 142 ALA A O 1
ATOM 1131 N N . MET A 1 143 ? -9.866 1.759 -8.891 1.00 96.62 143 MET A N 1
ATOM 1132 C CA . MET A 1 143 ? -9.255 0.883 -7.890 1.00 96.62 143 MET A CA 1
ATOM 1133 C C . MET A 1 143 ? -9.905 1.051 -6.511 1.00 96.62 143 MET A C 1
ATOM 1135 O O . MET A 1 143 ? -10.311 0.069 -5.896 1.00 96.62 143 MET A O 1
ATOM 1139 N N . ALA A 1 144 ? -10.082 2.293 -6.050 1.00 98.00 144 ALA A N 1
ATOM 1140 C CA . ALA A 1 144 ? -10.731 2.593 -4.774 1.00 98.00 144 ALA A CA 1
ATOM 1141 C C . ALA A 1 144 ? -12.164 2.035 -4.698 1.00 98.00 144 ALA A C 1
ATOM 1143 O O . ALA A 1 144 ? -12.560 1.484 -3.674 1.00 98.00 144 ALA A O 1
ATOM 1144 N N . ARG A 1 145 ? -12.932 2.122 -5.792 1.00 98.12 145 ARG A N 1
ATOM 1145 C CA . ARG A 1 145 ? -14.282 1.539 -5.882 1.00 98.12 145 ARG A CA 1
ATOM 1146 C C . ARG A 1 145 ? -14.273 0.011 -5.880 1.00 98.12 145 ARG A C 1
ATOM 1148 O O . ARG A 1 145 ? -15.184 -0.584 -5.318 1.00 98.12 145 ARG A O 1
ATOM 1155 N N . ALA A 1 146 ? -13.268 -0.622 -6.485 1.00 98.12 146 ALA A N 1
ATOM 1156 C CA . ALA A 1 146 ? -13.123 -2.077 -6.437 1.00 98.12 146 ALA A CA 1
ATOM 1157 C C . ALA A 1 146 ? -12.835 -2.563 -5.006 1.00 98.12 146 ALA A C 1
ATOM 1159 O O . ALA A 1 146 ? -13.470 -3.505 -4.545 1.00 98.12 146 ALA A O 1
ATOM 1160 N N . ILE A 1 147 ? -11.961 -1.859 -4.279 1.00 98.56 147 ILE A N 1
ATOM 1161 C CA . ILE A 1 147 ? -11.715 -2.113 -2.852 1.00 98.56 147 ILE A CA 1
ATOM 1162 C C . ILE A 1 147 ? -12.995 -1.880 -2.035 1.00 98.56 147 ILE A C 1
ATOM 1164 O O . ILE A 1 147 ? -13.345 -2.709 -1.203 1.00 98.56 147 ILE A O 1
ATOM 1168 N N . ALA A 1 148 ? -13.741 -0.800 -2.298 1.00 98.44 148 ALA A N 1
ATOM 1169 C CA . ALA A 1 148 ? -15.011 -0.530 -1.614 1.00 98.44 148 ALA A CA 1
ATOM 1170 C C . ALA A 1 148 ? -16.048 -1.639 -1.822 1.00 98.44 148 ALA A C 1
ATOM 1172 O O . ALA A 1 148 ? -16.781 -1.966 -0.894 1.00 98.44 148 ALA A O 1
ATOM 1173 N N . ALA A 1 149 ? -16.093 -2.231 -3.018 1.00 98.06 149 ALA A N 1
ATOM 1174 C CA . ALA A 1 149 ? -16.966 -3.364 -3.298 1.00 98.06 149 ALA A CA 1
ATOM 1175 C C . ALA A 1 149 ? -16.585 -4.597 -2.462 1.00 98.06 149 ALA A C 1
ATOM 1177 O O . ALA A 1 149 ? -17.470 -5.195 -1.863 1.00 98.06 149 ALA A O 1
ATOM 1178 N N . GLN A 1 150 ? -15.291 -4.918 -2.348 1.00 98.31 150 GLN A N 1
ATOM 1179 C CA . GLN A 1 150 ? -14.814 -6.032 -1.515 1.00 98.31 150 GLN A CA 1
ATOM 1180 C C . GLN A 1 150 ? -15.078 -5.793 -0.018 1.00 98.31 150 GLN A C 1
ATOM 1182 O O . GLN A 1 150 ? -15.544 -6.683 0.685 1.00 98.31 150 GLN A O 1
ATOM 1187 N N . LEU A 1 151 ? -14.867 -4.567 0.476 1.00 98.25 151 LEU A N 1
ATOM 1188 C CA . LEU A 1 151 ? -15.172 -4.208 1.867 1.00 98.25 151 LEU A CA 1
ATOM 1189 C C . LEU A 1 151 ? -16.669 -4.308 2.192 1.00 98.25 151 LEU A C 1
ATOM 1191 O O . LEU A 1 151 ? -17.042 -4.698 3.301 1.00 98.25 151 LEU A O 1
ATOM 1195 N N . LYS A 1 152 ? -17.538 -4.023 1.216 1.00 96.94 152 LYS A N 1
ATOM 1196 C CA . LYS A 1 152 ? -18.986 -4.166 1.384 1.00 96.94 152 LYS A CA 1
ATOM 1197 C C . LYS A 1 152 ? -19.394 -5.617 1.669 1.00 96.94 152 LYS A C 1
ATOM 1199 O O . LYS A 1 152 ? -20.320 -5.823 2.445 1.00 96.94 152 LYS A O 1
ATOM 1204 N N . GLU A 1 153 ? -18.696 -6.609 1.111 1.00 95.00 153 GLU A N 1
ATOM 1205 C CA . GLU A 1 153 ? -18.982 -8.044 1.321 1.00 95.00 153 GLU A CA 1
ATOM 1206 C C . GLU A 1 153 ? -18.788 -8.497 2.778 1.00 95.00 153 GLU A C 1
ATOM 1208 O O . GLU A 1 153 ? -19.358 -9.504 3.200 1.00 95.00 153 GLU A O 1
ATOM 1213 N N . VAL A 1 154 ? -18.008 -7.746 3.562 1.00 96.19 154 VAL A N 1
ATOM 1214 C CA . VAL A 1 154 ? -17.794 -7.991 4.997 1.00 96.19 154 VAL A CA 1
ATOM 1215 C C . VAL A 1 154 ? -18.549 -6.994 5.883 1.00 96.19 154 VAL A C 1
ATOM 1217 O O . VAL A 1 154 ? -18.314 -6.934 7.085 1.00 96.19 154 VAL A O 1
ATOM 1220 N N . GLY A 1 155 ? -19.457 -6.202 5.304 1.00 96.12 155 GLY A N 1
ATOM 1221 C CA . GLY A 1 155 ? -20.284 -5.236 6.030 1.00 96.12 155 GLY A CA 1
ATOM 1222 C C . GLY A 1 155 ? -19.616 -3.883 6.296 1.00 96.12 155 GLY A C 1
ATOM 1223 O O . GLY A 1 155 ? -20.127 -3.111 7.104 1.00 96.12 155 GLY A O 1
ATOM 1224 N N . ILE A 1 156 ? -18.501 -3.557 5.632 1.00 97.88 156 ILE A N 1
ATOM 1225 C CA . ILE A 1 156 ? -17.867 -2.234 5.721 1.00 97.88 156 ILE A CA 1
ATOM 1226 C C . ILE A 1 156 ? -18.299 -1.393 4.512 1.00 97.88 156 ILE A C 1
ATOM 1228 O O . ILE A 1 156 ? -17.868 -1.625 3.382 1.00 97.88 156 ILE A O 1
ATOM 1232 N N . ALA A 1 157 ? -19.125 -0.372 4.735 1.00 97.75 157 ALA A N 1
ATOM 1233 C CA . ALA A 1 157 ? -19.436 0.612 3.704 1.00 97.75 157 ALA A CA 1
ATOM 1234 C C . ALA A 1 157 ? -18.292 1.624 3.589 1.00 97.75 157 ALA A C 1
ATOM 1236 O O . ALA A 1 157 ? -18.025 2.374 4.524 1.00 97.75 157 ALA A O 1
ATOM 1237 N N . MET A 1 158 ? -17.631 1.681 2.432 1.00 98.31 158 MET A N 1
ATOM 1238 C CA . MET A 1 158 ? -16.572 2.658 2.175 1.00 98.31 158 MET A CA 1
ATOM 1239 C C . MET A 1 158 ? -17.002 3.689 1.125 1.00 98.31 158 MET A C 1
ATOM 1241 O O . MET A 1 158 ? -17.170 3.367 -0.052 1.00 98.31 158 MET A O 1
ATOM 1245 N N . GLU A 1 159 ? -17.132 4.949 1.535 1.00 98.44 159 GLU A N 1
ATOM 1246 C CA . GLU A 1 159 ? -17.402 6.074 0.642 1.00 98.44 159 GLU A CA 1
ATOM 1247 C C . GLU A 1 159 ? -16.094 6.573 0.003 1.00 98.44 159 GLU A C 1
ATOM 1249 O O . GLU A 1 159 ? -15.205 7.100 0.677 1.00 98.44 159 GLU A O 1
ATOM 1254 N N . VAL A 1 160 ? -15.969 6.424 -1.318 1.00 98.56 160 VAL A N 1
ATOM 1255 C CA . VAL A 1 160 ? -14.804 6.908 -2.074 1.00 98.56 160 VAL A CA 1
ATOM 1256 C C . VAL A 1 160 ? -14.978 8.388 -2.406 1.00 98.56 160 VAL A C 1
ATOM 1258 O O . VAL A 1 160 ? -15.859 8.749 -3.185 1.00 98.56 160 VAL A O 1
ATOM 1261 N N . ARG A 1 161 ? -14.082 9.231 -1.884 1.00 97.94 161 ARG A N 1
ATOM 1262 C CA . ARG A 1 161 ? -14.071 10.684 -2.095 1.00 97.94 161 ARG A CA 1
ATOM 1263 C C . ARG A 1 161 ? -12.880 11.101 -2.971 1.00 97.94 161 ARG A C 1
ATOM 1265 O O . ARG A 1 161 ? -11.757 11.208 -2.466 1.00 97.94 161 ARG A O 1
ATOM 1272 N N . PRO A 1 162 ? -13.086 11.290 -4.287 1.00 97.12 162 PRO A N 1
ATOM 1273 C CA . PRO A 1 162 ? -12.034 11.725 -5.195 1.00 97.12 162 PRO A CA 1
ATOM 1274 C C . PRO A 1 162 ? -11.824 13.241 -5.129 1.00 97.12 162 PRO A C 1
ATOM 1276 O O . PRO A 1 162 ? -12.784 14.006 -5.149 1.00 97.12 162 PRO A O 1
ATOM 1279 N N . TYR A 1 163 ? -10.566 13.677 -5.142 1.00 96.56 163 TYR A N 1
ATOM 1280 C CA . TYR A 1 163 ? -10.202 15.096 -5.169 1.00 96.56 163 TYR A CA 1
ATOM 1281 C C . TYR A 1 163 ? -9.134 15.385 -6.225 1.00 96.56 163 TYR A C 1
ATOM 1283 O O . TYR A 1 163 ? -8.348 14.511 -6.593 1.00 96.56 163 TYR A O 1
ATOM 1291 N N . GLU A 1 164 ? -9.083 16.630 -6.699 1.00 96.19 164 GLU A N 1
ATOM 1292 C CA . GLU A 1 164 ? -7.923 17.144 -7.436 1.00 96.19 164 GLU A CA 1
ATOM 1293 C C . GLU A 1 164 ? -6.645 16.963 -6.586 1.00 96.19 164 GLU A C 1
ATOM 1295 O O . GLU A 1 164 ? -6.701 17.005 -5.353 1.00 96.19 164 GLU A O 1
ATOM 1300 N N . TRP A 1 165 ? -5.505 16.697 -7.232 1.00 92.44 165 TRP A N 1
ATOM 1301 C CA . TRP A 1 165 ? -4.252 16.308 -6.580 1.00 92.44 165 TRP A CA 1
ATOM 1302 C C . TRP A 1 165 ? -3.777 17.284 -5.499 1.00 92.44 165 TRP A C 1
ATOM 1304 O O . TRP A 1 165 ? -3.430 16.837 -4.407 1.00 92.44 165 TRP A O 1
ATOM 1314 N N . GLY A 1 166 ? -3.776 18.593 -5.756 1.00 94.69 166 GLY A N 1
ATOM 1315 C CA . GLY A 1 166 ? -3.369 19.603 -4.779 1.00 94.69 166 GLY A CA 1
ATOM 1316 C C . GLY A 1 166 ? -4.245 19.587 -3.525 1.00 94.69 166 GLY A C 1
ATOM 1317 O O . GLY A 1 166 ? -3.735 19.602 -2.402 1.00 94.69 166 GLY A O 1
ATOM 1318 N N . THR A 1 167 ? -5.563 19.473 -3.704 1.00 95.00 167 THR A N 1
ATOM 1319 C CA . THR A 1 167 ? -6.512 19.335 -2.585 1.00 95.00 167 THR A CA 1
ATOM 1320 C C . THR A 1 167 ? -6.335 18.017 -1.834 1.00 95.00 167 THR A C 1
ATOM 1322 O O . THR A 1 167 ? -6.214 18.027 -0.609 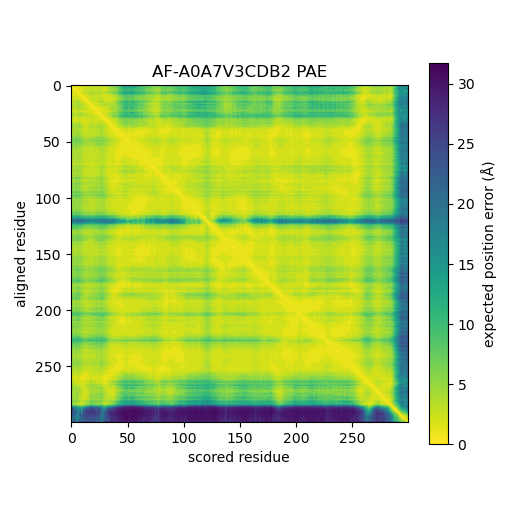1.00 95.00 167 THR A O 1
ATOM 1325 N N . PHE A 1 168 ? -6.249 16.896 -2.556 1.00 95.19 168 PHE A N 1
ATOM 1326 C CA . PHE A 1 168 ? -5.997 15.576 -1.977 1.00 95.19 168 PHE A CA 1
ATOM 1327 C C . PHE A 1 168 ? -4.714 15.575 -1.139 1.00 95.19 168 PHE A C 1
ATOM 1329 O O . PHE A 1 168 ? -4.709 15.146 0.014 1.00 95.19 168 PHE A O 1
ATOM 1336 N N . PHE A 1 169 ? -3.625 16.101 -1.700 1.00 93.19 169 PHE A N 1
ATOM 1337 C CA . PHE A 1 169 ? -2.317 16.080 -1.063 1.00 93.19 169 PHE A CA 1
ATOM 1338 C C . PHE A 1 169 ? -2.240 17.003 0.161 1.00 93.19 169 PHE A C 1
ATOM 1340 O O . PHE A 1 169 ? -1.578 16.675 1.147 1.00 93.19 169 PHE A O 1
ATOM 1347 N N . ARG A 1 170 ? -2.945 18.142 0.137 1.00 94.94 170 ARG A N 1
ATOM 1348 C CA . ARG A 1 170 ? -3.105 19.002 1.317 1.00 94.94 170 ARG A CA 1
ATOM 1349 C C . ARG A 1 170 ? -3.834 18.262 2.438 1.00 94.94 170 ARG A C 1
ATOM 1351 O O . ARG A 1 170 ? -3.349 18.270 3.564 1.00 94.94 170 ARG A O 1
ATOM 1358 N N . ASP A 1 171 ? -4.943 17.596 2.127 1.00 94.81 171 ASP A N 1
ATOM 1359 C CA . ASP A 1 171 ? -5.739 16.867 3.118 1.00 94.81 171 ASP A CA 1
ATOM 1360 C C . ASP A 1 171 ? -4.959 15.715 3.763 1.00 94.81 171 ASP A C 1
ATOM 1362 O O . ASP A 1 171 ? -4.999 15.555 4.983 1.00 94.81 171 ASP A O 1
ATOM 1366 N N . ILE A 1 172 ? -4.197 14.937 2.981 1.00 93.62 172 ILE A N 1
ATOM 1367 C CA . ILE A 1 172 ? -3.353 13.889 3.574 1.00 93.62 172 ILE A CA 1
ATOM 1368 C C . ILE A 1 172 ? -2.233 14.495 4.425 1.00 93.62 172 ILE A C 1
ATOM 1370 O O . ILE A 1 172 ? -1.903 13.948 5.472 1.00 93.62 172 ILE A O 1
ATOM 1374 N N . LYS A 1 173 ? -1.659 15.637 4.018 1.00 92.38 173 LYS A N 1
ATOM 1375 C CA . LYS A 1 173 ? -0.612 16.317 4.791 1.00 92.38 173 LYS A CA 1
ATOM 1376 C C . LYS A 1 173 ? -1.119 16.833 6.132 1.00 92.38 173 LYS A C 1
ATOM 1378 O O . LYS A 1 173 ? -0.340 16.846 7.069 1.00 92.38 173 LYS A O 1
ATOM 1383 N N . THR A 1 174 ? -2.381 17.238 6.240 1.00 89.94 174 THR A N 1
ATOM 1384 C CA . THR A 1 174 ? -2.965 17.750 7.492 1.00 89.94 174 THR A CA 1
ATOM 1385 C C . THR A 1 174 ? -3.672 16.676 8.321 1.00 89.94 174 THR A C 1
ATOM 1387 O O . THR A 1 174 ? -4.230 16.982 9.375 1.00 89.94 174 THR A O 1
ATOM 1390 N N . GLY A 1 175 ? -3.671 15.415 7.872 1.00 90.81 175 GLY A N 1
ATOM 1391 C CA . GLY A 1 175 ? -4.375 14.338 8.569 1.00 90.81 175 GLY A CA 1
ATOM 1392 C C . GLY A 1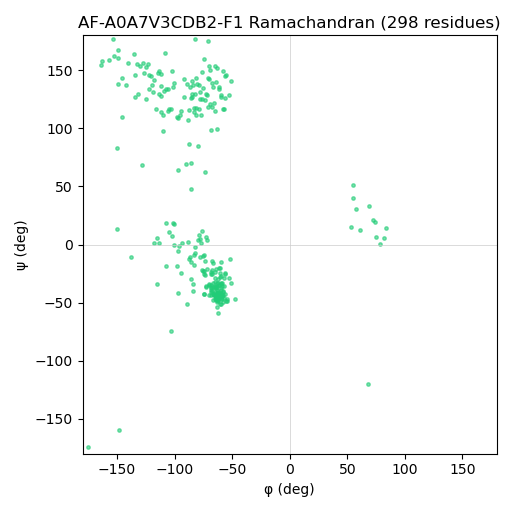 175 ? -5.899 14.410 8.448 1.00 90.81 175 GLY A C 1
ATOM 1393 O O . GLY A 1 175 ? -6.603 13.869 9.299 1.00 90.81 175 GLY A O 1
ATOM 1394 N N . ASN A 1 176 ? -6.417 15.113 7.438 1.00 94.50 176 ASN A N 1
ATOM 1395 C CA . ASN A 1 176 ? -7.844 15.266 7.170 1.00 94.50 176 ASN A CA 1
ATOM 1396 C C . ASN A 1 176 ? -8.364 14.087 6.330 1.00 94.50 176 ASN A C 1
ATOM 1398 O O . ASN A 1 176 ? -8.661 14.237 5.145 1.00 94.50 176 ASN A O 1
ATOM 1402 N N . PHE A 1 177 ? -8.432 12.894 6.916 1.00 97.06 177 PHE A N 1
ATOM 1403 C CA . PHE A 1 177 ? -8.970 11.675 6.297 1.00 97.06 177 PHE A CA 1
ATOM 1404 C C . PHE A 1 177 ? -9.272 10.624 7.372 1.00 97.06 177 PHE A C 1
ATOM 1406 O O . PHE A 1 177 ? -8.668 10.665 8.440 1.00 97.06 177 PHE A O 1
ATOM 1413 N N . GLN A 1 178 ? -10.149 9.660 7.079 1.00 98.00 178 GLN A N 1
ATOM 1414 C CA . GLN A 1 178 ? -10.208 8.398 7.833 1.00 98.00 178 GLN A CA 1
ATOM 1415 C C . GLN A 1 178 ? -9.265 7.377 7.199 1.00 98.00 178 GLN A C 1
ATOM 1417 O O . GLN A 1 178 ? -8.377 6.845 7.860 1.00 98.00 178 GLN A O 1
ATOM 1422 N N . MET A 1 179 ? -9.391 7.191 5.883 1.00 98.62 179 MET A N 1
ATOM 1423 C CA . MET A 1 179 ? -8.451 6.423 5.076 1.00 98.62 179 MET A CA 1
ATOM 1424 C C . MET A 1 179 ? -8.006 7.202 3.838 1.00 98.62 179 MET A C 1
ATOM 1426 O O . MET A 1 179 ? -8.751 8.029 3.303 1.00 98.62 179 MET A O 1
ATOM 1430 N N . TYR A 1 180 ? -6.814 6.898 3.326 1.00 98.00 180 TYR A N 1
ATOM 1431 C CA . TYR A 1 180 ? -6.410 7.303 1.976 1.00 98.00 180 TYR A CA 1
ATOM 1432 C C . TYR A 1 180 ? -5.623 6.206 1.262 1.00 98.00 180 TYR A C 1
ATOM 1434 O O . TYR A 1 180 ? -5.004 5.360 1.902 1.00 98.00 180 TYR A O 1
ATOM 1442 N N . SER A 1 181 ? -5.619 6.240 -0.071 1.00 96.06 181 SER A N 1
ATOM 1443 C CA . SER A 1 181 ? -4.765 5.383 -0.906 1.00 96.06 181 SER A CA 1
ATOM 1444 C C . SER A 1 181 ? -3.614 6.190 -1.503 1.00 96.06 181 SER A C 1
ATOM 1446 O O . SER A 1 181 ? -3.868 7.259 -2.065 1.00 96.06 181 SER A O 1
ATOM 1448 N N . SER A 1 182 ? -2.378 5.692 -1.450 1.00 93.75 182 SER A N 1
ATOM 1449 C CA . SER A 1 182 ? -1.228 6.350 -2.089 1.00 93.75 182 SER A CA 1
ATOM 1450 C C . SER A 1 182 ? -0.127 5.352 -2.445 1.00 93.75 182 SER A C 1
ATOM 1452 O O . SER A 1 182 ? -0.219 4.166 -2.137 1.00 93.75 182 SER A O 1
ATOM 1454 N N . THR A 1 183 ? 0.921 5.861 -3.088 1.00 95.06 183 THR A N 1
ATOM 1455 C CA . THR A 1 183 ? 2.141 5.126 -3.417 1.00 95.06 183 THR A CA 1
ATOM 1456 C C . THR A 1 183 ? 3.346 5.836 -2.796 1.00 95.06 183 THR A C 1
ATOM 1458 O O . THR A 1 183 ? 3.455 7.061 -2.897 1.00 95.06 183 THR A O 1
ATOM 1461 N N . TRP A 1 184 ? 4.238 5.089 -2.145 1.00 96.56 184 TRP A N 1
ATOM 1462 C CA . TRP A 1 184 ? 5.608 5.527 -1.868 1.00 96.56 184 TRP A CA 1
ATOM 1463 C C . TRP A 1 184 ? 6.466 5.204 -3.091 1.00 96.56 184 TRP A C 1
ATOM 1465 O O . TRP A 1 184 ? 6.435 4.077 -3.576 1.00 96.56 184 TRP A O 1
ATOM 1475 N N . VAL A 1 185 ? 7.179 6.196 -3.618 1.00 94.00 185 VAL A N 1
ATOM 1476 C CA . VAL A 1 185 ? 7.892 6.097 -4.900 1.00 94.00 185 VAL A CA 1
ATOM 1477 C C . VAL A 1 185 ? 9.390 6.026 -4.643 1.00 94.00 185 VAL A C 1
ATOM 1479 O O . VAL A 1 185 ? 9.906 6.840 -3.880 1.00 94.00 185 VAL A O 1
ATOM 1482 N N . GLY A 1 186 ? 10.084 5.095 -5.300 1.00 92.12 186 GLY A N 1
ATOM 1483 C CA . GLY A 1 186 ? 11.549 5.082 -5.304 1.00 92.12 186 GLY A CA 1
ATOM 1484 C C . GLY A 1 186 ? 12.196 4.739 -3.956 1.00 92.12 186 GLY A C 1
ATOM 1485 O O . GLY A 1 186 ? 13.245 5.292 -3.637 1.00 92.12 186 GLY A O 1
ATOM 1486 N N . VAL A 1 187 ? 11.578 3.888 -3.130 1.00 93.56 187 VAL A N 1
ATOM 1487 C CA . VAL A 1 187 ? 12.066 3.663 -1.761 1.00 93.56 187 VAL A CA 1
ATOM 1488 C C . VAL A 1 187 ? 13.302 2.760 -1.733 1.00 93.56 187 VAL A C 1
ATOM 1490 O O . VAL A 1 187 ? 13.220 1.556 -1.977 1.00 93.56 187 VAL A O 1
ATOM 1493 N N . THR A 1 188 ? 14.448 3.339 -1.378 1.00 93.38 188 THR A N 1
ATOM 1494 C CA . THR A 1 188 ? 15.742 2.640 -1.310 1.00 93.38 188 THR A CA 1
ATOM 1495 C C . THR A 1 188 ? 16.326 2.563 0.101 1.00 93.38 188 THR A C 1
ATOM 1497 O O . THR A 1 188 ? 16.921 1.544 0.446 1.00 93.38 188 THR A O 1
ATOM 1500 N N . GLU A 1 189 ? 16.121 3.579 0.943 1.00 95.56 189 GLU A N 1
ATOM 1501 C CA . GLU A 1 189 ? 16.655 3.616 2.309 1.00 95.56 189 GLU A CA 1
ATOM 1502 C C . GLU A 1 189 ? 15.599 3.254 3.367 1.00 95.56 189 GLU A C 1
ATOM 1504 O O . GLU A 1 189 ? 14.485 3.785 3.331 1.00 95.56 189 GLU A O 1
ATOM 1509 N N . PRO A 1 190 ? 15.941 2.411 4.363 1.00 96.31 190 PRO A N 1
ATOM 1510 C CA . PRO A 1 190 ? 15.018 2.029 5.430 1.00 96.31 190 PRO A CA 1
ATOM 1511 C C . PRO A 1 190 ? 14.643 3.184 6.379 1.00 96.31 190 PRO A C 1
ATOM 1513 O O . PRO A 1 190 ? 13.633 3.083 7.072 1.00 96.31 190 PRO A O 1
ATOM 1516 N N . ASP A 1 191 ? 15.361 4.316 6.362 1.00 95.44 191 ASP A N 1
ATOM 1517 C CA . ASP A 1 191 ? 14.990 5.532 7.119 1.00 95.44 191 ASP A CA 1
ATOM 1518 C C . ASP A 1 191 ? 13.604 6.089 6.725 1.00 95.44 191 ASP A C 1
ATOM 1520 O O . ASP A 1 191 ? 12.977 6.835 7.476 1.00 95.44 191 ASP A O 1
ATOM 1524 N N . ILE A 1 192 ? 13.045 5.646 5.592 1.00 97.69 192 ILE A N 1
ATOM 1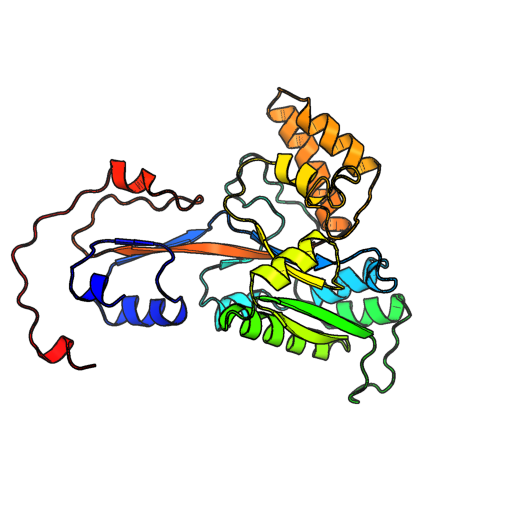525 C CA . ILE A 1 192 ? 11.646 5.906 5.232 1.00 97.69 192 ILE A CA 1
ATOM 1526 C C . ILE A 1 192 ? 10.659 5.545 6.355 1.00 97.69 192 ILE A C 1
ATOM 1528 O O . ILE A 1 192 ? 9.650 6.232 6.514 1.00 97.69 192 ILE A O 1
ATOM 1532 N N . TYR A 1 193 ? 10.939 4.506 7.156 1.00 98.50 193 TYR A N 1
ATOM 1533 C CA . TYR A 1 193 ? 10.077 4.116 8.272 1.00 98.50 193 TYR A CA 1
ATOM 1534 C C . TYR A 1 193 ? 10.059 5.180 9.374 1.00 98.50 193 TYR A C 1
ATOM 1536 O O . TYR A 1 193 ? 9.007 5.396 9.972 1.00 98.50 193 TYR A O 1
ATOM 1544 N N . TYR A 1 194 ? 11.169 5.893 9.599 1.00 98.50 194 TYR A N 1
ATOM 1545 C CA . TYR A 1 194 ? 11.199 7.015 10.535 1.00 98.50 194 TYR A CA 1
ATOM 1546 C C . TYR A 1 194 ? 10.270 8.120 10.045 1.00 98.50 194 TYR A C 1
ATOM 1548 O O . TYR A 1 194 ? 9.326 8.490 10.740 1.00 98.50 194 TYR A O 1
ATOM 1556 N N . TYR A 1 195 ? 10.453 8.562 8.798 1.00 97.69 195 TYR A N 1
ATOM 1557 C CA . TYR A 1 195 ? 9.616 9.599 8.192 1.00 97.69 195 TYR A CA 1
ATOM 1558 C C . TYR A 1 195 ? 8.120 9.235 8.146 1.00 97.69 195 TYR A C 1
ATOM 1560 O O . TYR A 1 195 ? 7.264 10.113 8.295 1.00 97.69 195 TYR A O 1
ATOM 1568 N N . ALA A 1 196 ? 7.800 7.954 7.934 1.00 97.88 196 ALA A N 1
ATOM 1569 C CA . ALA A 1 196 ? 6.431 7.466 7.793 1.00 97.88 196 ALA A CA 1
ATOM 1570 C C . ALA A 1 196 ? 5.734 7.138 9.124 1.00 97.88 196 ALA A C 1
ATOM 1572 O O . ALA A 1 196 ? 4.509 7.245 9.176 1.00 97.88 196 ALA A O 1
ATOM 1573 N N . PHE A 1 197 ? 6.462 6.736 10.174 1.00 98.50 197 PHE A N 1
ATOM 1574 C CA . PHE A 1 197 ? 5.849 6.134 11.368 1.00 98.50 197 PHE A CA 1
ATOM 1575 C C . PHE A 1 197 ? 6.404 6.580 12.718 1.00 98.50 197 PHE A C 1
ATOM 1577 O O . PHE A 1 197 ? 5.763 6.277 13.720 1.00 98.50 197 PHE A O 1
ATOM 1584 N N . ALA A 1 198 ? 7.527 7.300 12.790 1.00 98.50 198 ALA A N 1
ATOM 1585 C CA . ALA A 1 198 ? 7.976 7.809 14.084 1.00 98.50 198 ALA A CA 1
ATOM 1586 C C . ALA A 1 198 ? 6.958 8.817 14.638 1.00 98.50 198 ALA A C 1
ATOM 1588 O O . ALA A 1 198 ? 6.425 9.659 13.901 1.00 98.50 198 ALA A O 1
ATOM 1589 N N . SER A 1 199 ? 6.695 8.773 15.943 1.00 98.25 199 SER A N 1
ATOM 1590 C CA . SER A 1 199 ? 5.748 9.686 16.601 1.00 98.25 199 SER A CA 1
ATOM 1591 C C . SER A 1 199 ? 6.198 11.150 16.484 1.00 98.25 199 SER A C 1
ATOM 1593 O O . SER A 1 199 ? 5.384 12.068 16.397 1.00 98.25 199 SER A O 1
ATOM 1595 N N . SER A 1 200 ? 7.513 11.392 16.404 1.00 98.00 200 SER A N 1
ATOM 1596 C CA . SER A 1 200 ? 8.092 12.726 16.175 1.00 98.00 200 SER A CA 1
ATOM 1597 C C . SER A 1 200 ? 7.783 13.297 14.781 1.00 98.00 200 SER A C 1
ATOM 1599 O O . SER A 1 200 ? 7.922 14.504 14.566 1.00 98.00 200 SER A O 1
ATOM 1601 N N . GLN A 1 201 ? 7.340 12.444 13.850 1.00 97.94 201 GLN A N 1
ATOM 1602 C CA . GLN A 1 201 ? 7.078 12.748 12.442 1.00 97.94 201 GLN A CA 1
ATOM 1603 C C . GLN A 1 201 ? 5.591 12.967 12.139 1.00 97.94 201 GLN A C 1
ATOM 1605 O O . GLN A 1 201 ? 5.183 12.949 10.973 1.00 97.94 201 GLN A O 1
ATOM 1610 N N . PHE A 1 202 ? 4.765 13.220 13.160 1.00 97.00 202 PHE A N 1
ATOM 1611 C CA . PHE A 1 202 ? 3.415 13.737 12.942 1.00 97.00 202 PHE A CA 1
ATOM 1612 C C . PHE A 1 202 ? 3.449 15.037 12.127 1.00 97.00 202 PHE A C 1
ATOM 1614 O O . PHE A 1 202 ? 4.366 15.855 12.292 1.00 97.00 202 PHE A O 1
ATOM 1621 N N . PRO A 1 203 ? 2.454 15.277 11.253 1.00 94.25 203 PRO A N 1
ATOM 1622 C CA . PRO A 1 203 ? 2.328 16.552 10.574 1.00 94.25 203 PRO A CA 1
ATOM 1623 C C . PRO A 1 203 ? 2.377 17.745 11.542 1.00 94.25 203 PRO A C 1
ATOM 1625 O O . PRO A 1 203 ? 1.783 17.676 12.620 1.00 94.25 203 PRO A O 1
ATOM 1628 N N . PRO A 1 204 ? 3.050 18.851 11.169 1.00 93.06 204 PRO A N 1
ATOM 1629 C CA . PRO A 1 204 ? 3.663 19.122 9.863 1.00 93.06 204 PRO A CA 1
ATOM 1630 C C . PRO A 1 204 ? 5.116 18.628 9.710 1.00 93.06 204 PRO A C 1
ATOM 1632 O O . PRO A 1 204 ? 5.720 18.879 8.670 1.00 93.06 204 PRO A O 1
ATOM 1635 N N . LYS A 1 205 ? 5.695 17.966 10.721 1.00 94.06 205 LYS A N 1
ATOM 1636 C CA . LYS A 1 205 ? 7.132 17.632 10.762 1.00 94.06 205 LYS A CA 1
ATOM 1637 C C . LYS A 1 205 ? 7.518 16.518 9.791 1.00 94.06 205 LYS A C 1
ATOM 1639 O O . LYS A 1 205 ? 8.584 16.585 9.190 1.00 94.06 205 LYS A O 1
ATOM 1644 N N . GLY A 1 206 ? 6.640 15.532 9.615 1.00 94.81 206 GLY A N 1
ATOM 1645 C CA . GLY A 1 206 ? 6.895 14.391 8.744 1.00 94.81 206 GLY A CA 1
ATOM 1646 C C . GLY A 1 206 ? 5.643 13.825 8.082 1.00 94.81 206 GLY A C 1
ATOM 1647 O O . GLY A 1 206 ? 4.630 14.514 7.925 1.00 94.81 206 GLY A O 1
ATOM 1648 N N . ALA A 1 207 ? 5.730 12.570 7.636 1.00 96.19 207 ALA A N 1
ATOM 1649 C CA . ALA A 1 207 ? 4.661 11.890 6.911 1.00 96.19 207 ALA A CA 1
ATOM 1650 C C . ALA A 1 207 ? 3.942 10.808 7.721 1.00 96.19 207 ALA A C 1
ATOM 1652 O O . ALA A 1 207 ? 3.188 10.027 7.131 1.00 96.19 207 ALA A O 1
ATOM 1653 N N . ASN A 1 208 ? 4.060 10.826 9.051 1.00 97.44 208 ASN A N 1
ATOM 1654 C CA . ASN A 1 208 ? 3.194 10.047 9.934 1.00 97.44 208 ASN A CA 1
ATOM 1655 C C . ASN A 1 208 ? 1.790 10.667 10.014 1.00 97.44 208 ASN A C 1
ATOM 1657 O O . ASN A 1 208 ? 1.312 11.149 11.040 1.00 97.44 208 ASN A O 1
ATOM 1661 N N . ARG A 1 209 ? 1.134 10.699 8.854 1.00 96.12 209 ARG A N 1
ATOM 1662 C CA . ARG A 1 209 ? -0.152 11.356 8.596 1.00 96.12 209 ARG A CA 1
ATOM 1663 C C . ARG A 1 209 ? -1.306 10.661 9.309 1.00 96.12 209 ARG A C 1
ATOM 1665 O O . ARG A 1 209 ? -2.337 11.283 9.542 1.00 96.12 209 ARG A O 1
ATOM 1672 N N . GLY A 1 210 ? -1.128 9.377 9.615 1.00 96.75 210 GLY A N 1
ATOM 1673 C CA . GLY A 1 210 ? -2.090 8.553 10.334 1.00 96.75 210 GLY A CA 1
ATOM 1674 C C . GLY A 1 210 ? -2.038 8.713 11.852 1.00 96.75 210 GLY A C 1
ATOM 1675 O O . GLY A 1 210 ? -2.848 8.092 12.527 1.00 96.75 210 GLY A O 1
ATOM 1676 N N . TYR A 1 211 ? -1.115 9.527 12.383 1.00 97.31 211 TYR A N 1
ATOM 1677 C CA . TYR A 1 211 ? -0.908 9.716 13.824 1.00 97.31 211 TYR A CA 1
ATOM 1678 C C . TYR A 1 211 ? -0.653 8.401 14.576 1.00 97.31 211 TYR A C 1
ATOM 1680 O O . TYR A 1 211 ? -1.157 8.185 15.676 1.00 97.31 211 TYR A O 1
ATOM 1688 N N . TYR A 1 212 ? 0.124 7.505 13.969 1.00 98.19 212 TYR A N 1
ATOM 1689 C CA . TYR A 1 212 ? 0.521 6.252 14.598 1.00 98.19 212 TYR A CA 1
ATOM 1690 C C . TYR A 1 212 ? 1.647 6.470 15.601 1.00 98.19 212 TYR A C 1
ATOM 1692 O O . TYR A 1 212 ? 2.634 7.123 15.289 1.00 98.19 212 TYR A O 1
ATOM 1700 N N . SER A 1 213 ? 1.505 5.922 16.803 1.00 98.12 213 SER A N 1
ATOM 1701 C CA . SER A 1 213 ? 2.512 6.028 17.852 1.00 98.12 213 SER A CA 1
ATOM 1702 C C . SER A 1 213 ? 2.777 4.663 18.454 1.00 98.12 213 SER A C 1
ATOM 1704 O O . SER A 1 213 ? 1.844 3.959 18.841 1.00 98.12 213 SER A O 1
ATOM 1706 N N . ASN A 1 214 ? 4.053 4.305 18.541 1.00 98.56 214 ASN A N 1
ATOM 1707 C CA . ASN A 1 214 ? 4.515 3.126 19.248 1.00 98.56 214 ASN A CA 1
ATOM 1708 C C . ASN A 1 214 ? 5.889 3.457 19.866 1.00 98.56 214 ASN A C 1
ATOM 1710 O O . ASN A 1 214 ? 6.863 3.593 19.124 1.00 98.56 214 ASN A O 1
ATOM 1714 N N . PRO A 1 215 ? 5.994 3.589 21.204 1.00 98.50 215 PRO A N 1
ATOM 1715 C CA . PRO A 1 215 ? 7.247 3.969 21.858 1.00 98.50 215 PRO A CA 1
ATOM 1716 C C . PRO A 1 215 ? 8.409 3.000 21.619 1.00 98.50 215 PRO A C 1
ATOM 1718 O O . PRO A 1 215 ? 9.566 3.413 21.660 1.00 98.50 215 PRO A O 1
ATOM 1721 N N . GLU A 1 216 ? 8.125 1.716 21.392 1.00 98.50 216 GLU A N 1
ATOM 1722 C CA . GLU A 1 216 ? 9.162 0.729 21.082 1.00 98.50 216 GLU A CA 1
ATOM 1723 C C . GLU A 1 216 ? 9.677 0.906 19.654 1.00 98.50 216 GLU A C 1
ATOM 1725 O O . GLU A 1 216 ? 10.885 0.922 19.414 1.00 98.50 216 GLU A O 1
ATOM 1730 N N . LEU A 1 217 ? 8.760 1.141 18.713 1.00 98.69 217 LEU A N 1
ATOM 1731 C CA . LEU A 1 217 ? 9.116 1.493 17.346 1.00 98.69 217 LEU A CA 1
ATOM 1732 C C . LEU A 1 217 ? 9.966 2.768 17.302 1.00 98.69 217 LEU A C 1
ATOM 1734 O O . LEU A 1 217 ? 10.975 2.792 16.605 1.00 98.69 217 LEU A O 1
ATOM 1738 N N . ASP A 1 218 ? 9.596 3.804 18.057 1.00 98.75 218 ASP A N 1
ATOM 1739 C CA . ASP A 1 218 ? 10.331 5.072 18.090 1.00 98.75 218 ASP A CA 1
ATOM 1740 C C . ASP A 1 218 ? 11.798 4.871 18.507 1.00 98.75 218 ASP A C 1
ATOM 1742 O O . ASP A 1 218 ? 12.703 5.398 17.858 1.00 98.75 218 ASP A O 1
ATOM 1746 N N . LYS A 1 219 ? 12.055 4.048 19.535 1.00 98.62 219 LYS A N 1
ATOM 1747 C CA . LYS A 1 219 ? 13.425 3.710 19.966 1.00 98.62 219 LYS A CA 1
ATOM 1748 C C . LYS A 1 219 ? 14.208 2.987 18.875 1.00 98.62 219 LYS A C 1
ATOM 1750 O O . LYS A 1 219 ? 15.364 3.330 18.626 1.00 98.62 219 LYS A O 1
ATOM 1755 N N . LEU A 1 220 ? 13.590 1.996 18.229 1.00 98.69 220 LEU A N 1
ATOM 1756 C CA . LEU A 1 220 ? 14.222 1.238 17.147 1.00 98.69 220 LEU A CA 1
ATOM 1757 C C . LEU A 1 220 ? 14.544 2.138 15.955 1.00 98.69 220 LEU A C 1
ATOM 1759 O O . LEU A 1 220 ? 15.632 2.048 15.392 1.00 98.69 220 LEU A O 1
ATOM 1763 N N . LEU A 1 221 ? 13.627 3.031 15.584 1.00 98.56 221 LEU A N 1
ATOM 1764 C CA . LEU A 1 221 ? 13.834 3.949 14.471 1.00 98.56 221 LEU A CA 1
ATOM 1765 C C . LEU A 1 221 ? 14.990 4.915 14.750 1.00 98.56 221 LEU A C 1
ATOM 1767 O O . LEU A 1 221 ? 15.847 5.078 13.886 1.00 98.56 221 LEU A O 1
ATOM 1771 N N . GLU A 1 222 ? 15.086 5.489 15.953 1.00 98.19 222 GLU A N 1
ATOM 1772 C CA . GLU A 1 222 ? 16.235 6.336 16.306 1.00 98.19 222 GLU A CA 1
ATOM 1773 C C . GLU A 1 222 ? 17.551 5.542 16.329 1.00 98.19 222 GLU A C 1
ATOM 1775 O O . GLU A 1 222 ? 18.549 5.977 15.749 1.00 98.19 222 GLU A O 1
ATOM 1780 N N . ALA A 1 223 ? 17.555 4.333 16.903 1.00 97.88 223 ALA A N 1
ATOM 1781 C CA . ALA A 1 223 ? 18.731 3.461 16.903 1.00 97.88 223 ALA A CA 1
ATOM 1782 C C . ALA A 1 223 ? 19.194 3.103 15.475 1.00 97.88 223 ALA A C 1
ATOM 1784 O O . ALA A 1 223 ? 20.389 3.127 15.169 1.00 97.88 223 ALA A O 1
ATOM 1785 N N . GLY A 1 224 ? 18.249 2.816 14.574 1.00 97.19 224 GLY A N 1
ATOM 1786 C CA . GLY A 1 224 ? 18.519 2.486 13.173 1.00 97.19 224 GLY A CA 1
ATOM 1787 C C . GLY A 1 224 ? 19.065 3.658 12.353 1.00 97.19 224 GLY A C 1
ATOM 1788 O O . GLY A 1 224 ? 19.706 3.430 11.322 1.00 97.19 224 GLY A O 1
ATOM 1789 N N . ARG A 1 225 ? 18.832 4.898 12.801 1.00 96.38 225 ARG A N 1
ATOM 1790 C CA . ARG A 1 225 ? 19.338 6.130 12.175 1.00 96.38 225 ARG A CA 1
ATOM 1791 C C . ARG A 1 225 ? 20.753 6.479 12.598 1.00 96.38 225 ARG A C 1
ATOM 1793 O O . ARG A 1 225 ? 21.537 6.918 11.763 1.00 96.38 225 ARG A O 1
ATOM 1800 N N . VAL A 1 226 ? 21.079 6.288 13.874 1.00 96.44 226 VAL A N 1
ATOM 1801 C CA . VAL A 1 226 ? 22.416 6.607 14.405 1.00 96.44 226 VAL A CA 1
ATOM 1802 C C . VAL A 1 226 ? 23.435 5.492 14.163 1.00 96.44 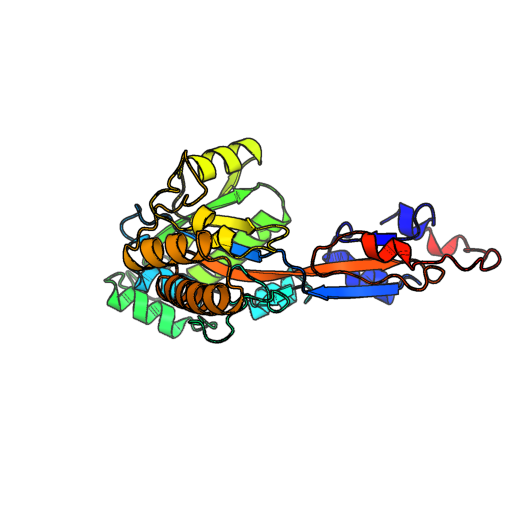226 VAL A C 1
ATOM 1804 O O . VAL A 1 226 ? 24.638 5.728 14.247 1.00 96.44 226 VAL A O 1
ATOM 1807 N N . SER A 1 227 ? 22.978 4.275 13.853 1.00 94.88 227 SER A N 1
ATOM 1808 C CA . SER A 1 227 ? 23.865 3.150 13.559 1.00 94.88 227 SER A CA 1
ATOM 1809 C C . SER A 1 227 ? 24.555 3.300 12.200 1.00 94.88 227 SER A C 1
ATOM 1811 O O . SER A 1 227 ? 23.907 3.465 11.169 1.00 94.88 227 SER A O 1
ATOM 1813 N N . THR A 1 228 ? 25.882 3.163 12.186 1.00 94.06 228 THR A N 1
ATOM 1814 C CA . THR A 1 228 ? 26.716 3.155 10.970 1.00 94.06 228 THR A CA 1
ATOM 1815 C C . THR A 1 228 ? 27.059 1.743 10.486 1.00 94.06 228 THR A C 1
ATOM 1817 O O . THR A 1 228 ? 27.636 1.578 9.412 1.00 94.06 228 THR A O 1
ATOM 1820 N N . VAL A 1 229 ? 26.690 0.709 11.251 1.00 96.94 229 VAL A N 1
ATOM 1821 C CA . VAL A 1 229 ? 26.985 -0.695 10.943 1.00 96.94 229 VAL A CA 1
ATOM 1822 C C . VAL A 1 229 ? 25.804 -1.318 10.199 1.00 96.94 229 VAL A C 1
ATOM 1824 O O . VAL A 1 229 ? 24.717 -1.485 10.750 1.00 96.94 229 VAL A O 1
ATOM 1827 N N . THR A 1 230 ? 26.014 -1.700 8.938 1.00 95.88 230 THR A N 1
ATOM 1828 C CA . THR A 1 230 ? 24.954 -2.204 8.043 1.00 95.88 230 THR A CA 1
ATOM 1829 C C . THR A 1 230 ? 24.216 -3.433 8.584 1.00 95.88 230 THR A C 1
ATOM 1831 O O . THR A 1 230 ? 22.994 -3.504 8.461 1.00 95.88 230 THR A O 1
ATOM 1834 N N . SER A 1 231 ? 24.917 -4.391 9.202 1.00 97.12 231 SER A N 1
ATOM 1835 C CA . SER A 1 231 ? 24.284 -5.576 9.806 1.00 97.12 231 SER A CA 1
ATOM 1836 C C . SER A 1 231 ? 23.372 -5.194 10.972 1.00 97.12 231 SER A C 1
ATOM 1838 O O . SER A 1 231 ? 22.213 -5.599 10.998 1.00 97.12 231 SER A O 1
ATOM 1840 N N . THR A 1 232 ? 23.845 -4.325 11.866 1.00 97.62 232 THR A N 1
ATOM 1841 C CA . THR A 1 232 ? 23.054 -3.794 12.983 1.00 97.62 232 THR A CA 1
ATOM 1842 C C . THR A 1 232 ? 21.829 -3.025 12.491 1.00 97.62 232 THR A C 1
ATOM 1844 O O . THR A 1 232 ? 20.727 -3.247 12.988 1.00 97.62 232 THR A O 1
ATOM 1847 N N . ARG A 1 233 ? 21.971 -2.173 11.462 1.00 97.56 233 ARG A N 1
ATOM 1848 C CA . ARG A 1 233 ? 20.817 -1.508 10.828 1.00 97.56 233 ARG A CA 1
ATOM 1849 C C . ARG A 1 233 ? 19.805 -2.535 10.320 1.00 97.56 233 ARG A C 1
ATOM 1851 O O . ARG A 1 233 ? 18.615 -2.380 10.570 1.00 97.56 233 ARG A O 1
ATOM 1858 N N . L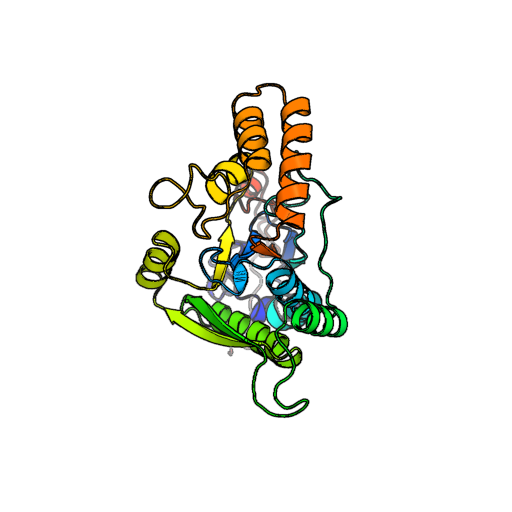YS A 1 234 ? 20.262 -3.588 9.634 1.00 98.12 234 LYS A N 1
ATOM 1859 C CA . LYS A 1 234 ? 19.384 -4.638 9.097 1.00 98.12 234 LYS A CA 1
ATOM 1860 C C . LYS A 1 234 ? 18.581 -5.345 10.191 1.00 98.12 234 LYS A C 1
ATOM 1862 O O . LYS A 1 234 ? 17.384 -5.550 10.018 1.00 98.12 234 LYS A O 1
ATOM 1867 N N . GLU A 1 235 ? 19.210 -5.678 11.313 1.00 98.25 235 GLU A N 1
ATOM 1868 C CA . GLU A 1 235 ? 18.536 -6.302 12.460 1.00 98.25 235 GLU A CA 1
ATOM 1869 C C . GLU A 1 235 ? 17.483 -5.378 13.083 1.00 98.25 235 GLU A C 1
ATOM 1871 O O . GLU A 1 235 ? 16.349 -5.799 13.316 1.00 98.25 235 GLU A O 1
ATOM 1876 N N . ILE A 1 236 ? 17.824 -4.103 13.286 1.00 98.62 236 ILE A N 1
ATOM 1877 C CA . ILE A 1 236 ? 16.898 -3.097 13.822 1.00 98.62 236 ILE A CA 1
ATOM 1878 C C . ILE A 1 236 ? 15.690 -2.930 12.894 1.00 98.62 236 ILE A C 1
ATOM 1880 O O . ILE A 1 236 ? 14.540 -3.033 13.321 1.00 98.62 236 ILE A O 1
ATOM 1884 N N . TYR A 1 237 ? 15.929 -2.717 11.600 1.00 98.56 237 TYR A N 1
ATOM 1885 C CA . TYR A 1 237 ? 14.850 -2.493 10.643 1.00 98.56 237 TYR A CA 1
ATOM 1886 C C . TYR A 1 237 ? 14.038 -3.758 10.332 1.00 98.56 237 TYR A C 1
ATOM 1888 O O . TYR A 1 237 ? 12.880 -3.647 9.926 1.00 98.56 237 TYR A O 1
ATOM 1896 N N . SER A 1 238 ? 14.582 -4.958 10.559 1.00 98.62 238 SER A N 1
ATOM 1897 C CA . SER A 1 238 ? 13.793 -6.199 10.581 1.00 98.62 238 SER A CA 1
ATOM 1898 C C . SER A 1 238 ? 12.723 -6.150 11.678 1.00 98.62 238 SER A C 1
ATOM 1900 O O . SER A 1 238 ? 11.553 -6.444 11.421 1.00 98.62 238 SER A O 1
ATOM 1902 N N . GLN A 1 239 ? 13.083 -5.700 12.885 1.00 98.75 239 GLN A N 1
ATOM 1903 C CA . GLN A 1 239 ? 12.131 -5.547 13.990 1.00 98.75 239 GLN A CA 1
ATOM 1904 C C . GLN A 1 239 ? 11.098 -4.450 13.705 1.00 98.75 239 GLN A C 1
ATOM 1906 O O . GLN A 1 239 ? 9.903 -4.677 13.889 1.00 98.75 239 GLN A O 1
ATOM 1911 N N . VAL A 1 240 ? 11.532 -3.307 13.160 1.00 98.81 240 VAL A N 1
ATOM 1912 C CA . VAL A 1 240 ? 10.639 -2.222 12.702 1.00 98.81 240 VAL A CA 1
ATOM 1913 C C . VAL A 1 240 ? 9.593 -2.748 11.718 1.00 98.81 240 VAL A C 1
ATOM 1915 O O . VAL A 1 240 ? 8.402 -2.508 11.897 1.00 98.81 240 VAL A O 1
ATOM 1918 N N . GLN A 1 241 ? 10.014 -3.507 10.702 1.00 98.81 241 GLN A N 1
ATOM 1919 C CA . GLN A 1 241 ? 9.112 -4.093 9.705 1.00 98.81 241 GLN A CA 1
ATOM 1920 C C . GLN A 1 241 ? 8.090 -5.044 10.334 1.00 98.81 241 GLN A C 1
ATOM 1922 O O . GLN A 1 241 ? 6.905 -4.983 10.001 1.00 98.81 241 GLN A O 1
ATOM 1927 N N . LYS A 1 242 ? 8.522 -5.882 11.284 1.00 98.81 242 LYS A N 1
ATOM 1928 C CA . LYS A 1 242 ? 7.636 -6.793 12.022 1.00 98.81 242 LYS A CA 1
ATOM 1929 C C . LYS A 1 242 ? 6.601 -6.028 12.842 1.00 98.81 242 LYS A C 1
ATOM 1931 O O . LYS A 1 242 ? 5.414 -6.307 12.683 1.00 98.81 242 LYS A O 1
ATOM 1936 N N . ILE A 1 243 ? 7.020 -5.029 13.622 1.00 98.81 243 ILE A N 1
ATOM 1937 C CA . ILE A 1 243 ? 6.114 -4.191 14.424 1.00 98.81 243 ILE A CA 1
ATOM 1938 C C . ILE A 1 243 ? 5.113 -3.468 13.522 1.00 98.81 243 ILE A C 1
ATOM 1940 O O . ILE A 1 243 ? 3.912 -3.594 13.728 1.00 98.81 243 ILE A O 1
ATOM 1944 N N . VAL A 1 244 ? 5.577 -2.780 12.474 1.00 98.62 244 VAL A N 1
ATOM 1945 C CA . VAL A 1 244 ? 4.691 -2.039 11.561 1.00 98.62 244 VAL A CA 1
ATOM 1946 C C . VAL A 1 244 ? 3.697 -2.977 10.876 1.00 98.62 244 VAL A C 1
ATOM 1948 O O . VAL A 1 244 ? 2.515 -2.660 10.796 1.00 98.62 244 VAL A O 1
ATOM 1951 N N . SER A 1 245 ? 4.132 -4.152 10.413 1.00 98.38 245 SER A N 1
ATOM 1952 C CA . SER A 1 245 ? 3.216 -5.123 9.796 1.00 98.38 245 SER A CA 1
ATOM 1953 C C . SER A 1 245 ? 2.162 -5.651 10.773 1.00 98.38 245 SER A C 1
ATOM 1955 O O . SER A 1 245 ? 1.014 -5.872 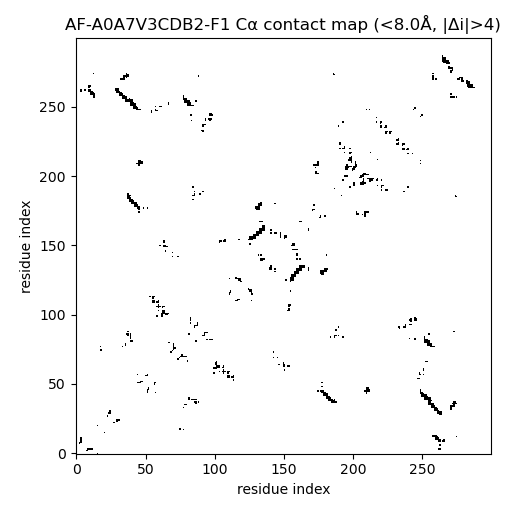10.393 1.00 98.38 245 SER A O 1
ATOM 1957 N N . HIS A 1 246 ? 2.542 -5.842 12.036 1.00 98.56 246 HIS A N 1
ATOM 1958 C CA . HIS A 1 246 ? 1.673 -6.348 13.088 1.00 98.56 246 HIS A CA 1
ATOM 1959 C C . HIS A 1 246 ? 0.680 -5.285 13.561 1.00 98.56 246 HIS A C 1
ATOM 1961 O O . HIS A 1 246 ? -0.495 -5.584 13.750 1.00 98.56 246 HIS A O 1
ATOM 1967 N N . ASP A 1 247 ? 1.135 -4.046 13.739 1.00 98.56 247 ASP A N 1
ATOM 1968 C CA . ASP A 1 247 ? 0.306 -2.927 14.187 1.00 98.56 247 ASP A CA 1
ATOM 1969 C C . ASP A 1 247 ? -0.590 -2.403 13.061 1.00 98.56 247 ASP A C 1
ATOM 1971 O O . ASP A 1 247 ? -1.634 -1.803 13.323 1.00 98.56 247 ASP A O 1
ATOM 1975 N N . LEU A 1 248 ? -0.217 -2.673 11.808 1.00 98.38 248 LEU A N 1
ATOM 1976 C CA . LEU A 1 248 ? -1.013 -2.423 10.612 1.00 98.38 248 LEU A CA 1
ATOM 1977 C C . LEU A 1 248 ? -1.485 -0.955 10.484 1.00 98.38 248 LEU A C 1
ATOM 1979 O O . LEU A 1 248 ? -2.679 -0.709 10.290 1.00 98.38 248 LEU A O 1
ATOM 1983 N N . PRO A 1 249 ? -0.595 0.058 10.589 1.00 98.19 249 PRO A N 1
ATOM 1984 C CA . PRO A 1 249 ? -0.967 1.447 10.311 1.00 98.19 249 PRO A CA 1
ATOM 1985 C C . PRO A 1 249 ? -1.267 1.656 8.818 1.00 98.19 249 PRO A C 1
ATOM 1987 O O . PRO A 1 249 ? -2.044 2.546 8.463 1.00 98.19 249 PRO A O 1
ATOM 1990 N N . TYR A 1 250 ? -0.688 0.810 7.956 1.00 98.44 250 TYR A N 1
ATOM 1991 C CA . TYR A 1 250 ? -0.980 0.701 6.531 1.00 98.44 250 TYR A CA 1
ATOM 1992 C C . TYR A 1 250 ? -1.457 -0.700 6.174 1.00 98.44 250 TYR A C 1
ATOM 1994 O O . TYR A 1 250 ? -0.912 -1.685 6.658 1.00 98.44 250 TYR A O 1
ATOM 2002 N N . VAL A 1 251 ? -2.373 -0.786 5.214 1.00 98.56 251 VAL A N 1
ATOM 2003 C CA . VAL A 1 251 ? -2.609 -2.010 4.453 1.00 98.56 251 VAL A CA 1
ATOM 2004 C C . VAL A 1 251 ? -1.674 -2.014 3.248 1.00 98.56 251 VAL A C 1
ATOM 2006 O O . VAL A 1 251 ? -1.898 -1.275 2.286 1.00 98.56 251 VAL A O 1
ATOM 2009 N N . SER A 1 252 ? -0.644 -2.860 3.283 1.00 98.25 252 SER A N 1
ATOM 2010 C CA . SER A 1 252 ? 0.195 -3.144 2.112 1.00 98.25 252 SER A CA 1
ATOM 2011 C C . SER A 1 252 ? -0.658 -3.727 0.989 1.00 98.25 252 SER A C 1
ATOM 2013 O O . SER A 1 252 ? -1.385 -4.697 1.216 1.00 98.25 252 SER A O 1
ATOM 2015 N N . LEU A 1 253 ? -0.585 -3.138 -0.209 1.00 98.31 253 LEU A N 1
ATOM 2016 C CA . LEU A 1 253 ? -1.312 -3.618 -1.384 1.00 98.31 253 LEU A CA 1
ATOM 2017 C C . LEU A 1 253 ? -0.362 -4.367 -2.326 1.00 98.31 253 LEU A C 1
ATOM 2019 O O . LEU A 1 253 ? -0.374 -5.597 -2.367 1.00 98.31 253 LEU A O 1
ATOM 2023 N N . TRP A 1 254 ? 0.493 -3.641 -3.044 1.00 98.19 254 TRP A N 1
ATOM 2024 C CA . TRP A 1 254 ? 1.414 -4.216 -4.025 1.00 98.19 254 TRP A CA 1
ATOM 2025 C C . TRP A 1 254 ? 2.622 -3.320 -4.299 1.00 98.19 254 TRP A C 1
ATOM 2027 O O . TRP A 1 254 ? 2.582 -2.108 -4.080 1.00 98.19 254 TRP A O 1
ATOM 2037 N N . TYR A 1 255 ? 3.683 -3.936 -4.809 1.00 97.81 255 TYR A N 1
ATOM 2038 C CA . TYR A 1 255 ? 4.739 -3.262 -5.546 1.00 97.81 255 TYR A CA 1
ATOM 2039 C C . TYR A 1 255 ? 4.306 -3.166 -7.009 1.00 97.81 255 TYR A C 1
ATOM 2041 O O . TYR A 1 255 ? 3.914 -4.175 -7.597 1.00 97.81 255 TYR A O 1
ATOM 2049 N N . GLU A 1 256 ? 4.317 -1.962 -7.576 1.00 94.62 256 GLU A N 1
ATOM 2050 C CA . GLU A 1 256 ? 4.033 -1.756 -9.001 1.00 94.62 256 GLU A CA 1
ATOM 2051 C C . GLU A 1 256 ? 5.236 -2.266 -9.817 1.00 94.62 256 GLU A C 1
ATOM 2053 O O . GLU A 1 256 ? 6.382 -1.911 -9.519 1.00 94.62 256 GLU A O 1
ATOM 2058 N N . ASP A 1 257 ? 4.998 -3.110 -10.825 1.00 95.00 257 ASP A N 1
ATOM 2059 C CA . ASP A 1 257 ? 6.074 -3.518 -11.727 1.00 95.00 257 ASP A CA 1
ATOM 2060 C C . ASP A 1 257 ? 6.472 -2.335 -12.612 1.00 95.00 257 ASP A C 1
ATOM 2062 O O . ASP A 1 257 ? 5.637 -1.547 -13.068 1.00 95.00 257 ASP A O 1
ATOM 2066 N N . ASN A 1 258 ? 7.764 -2.236 -12.896 1.00 94.06 258 ASN A N 1
ATOM 2067 C CA . ASN A 1 258 ? 8.223 -1.425 -14.001 1.00 94.06 258 ASN A CA 1
ATOM 2068 C C . ASN A 1 258 ? 7.929 -2.175 -15.301 1.00 94.06 258 ASN A C 1
ATOM 2070 O O . ASN A 1 258 ? 8.213 -3.365 -15.414 1.00 94.06 258 ASN A O 1
ATOM 2074 N N . VAL A 1 259 ? 7.384 -1.474 -16.291 1.00 93.75 259 VAL A N 1
ATOM 2075 C CA . VAL A 1 259 ? 7.060 -2.018 -17.611 1.00 93.75 259 VAL A CA 1
ATOM 2076 C C . VAL A 1 259 ? 7.741 -1.162 -18.662 1.00 93.75 259 VAL A C 1
ATOM 2078 O O . VAL A 1 259 ? 7.552 0.056 -18.706 1.00 93.75 259 VAL A O 1
ATOM 2081 N N . VAL A 1 260 ? 8.522 -1.798 -19.527 1.00 94.56 260 VAL A N 1
ATOM 2082 C CA . VAL A 1 260 ? 9.179 -1.152 -20.658 1.00 94.56 260 VAL A CA 1
ATOM 2083 C C . VAL A 1 260 ? 8.710 -1.782 -21.960 1.00 94.56 260 VAL A C 1
ATOM 2085 O O . VAL A 1 260 ? 8.582 -3.001 -22.071 1.00 94.56 260 VAL A O 1
ATOM 2088 N N . PHE A 1 261 ? 8.458 -0.925 -22.942 1.00 94.69 261 PHE A N 1
ATOM 2089 C CA . PHE A 1 261 ? 8.306 -1.306 -24.335 1.00 94.69 261 PHE A CA 1
ATOM 2090 C C . PHE A 1 261 ? 9.463 -0.720 -25.123 1.00 94.69 261 PHE A C 1
ATOM 2092 O O . PHE A 1 261 ? 9.726 0.484 -25.041 1.00 94.69 261 PHE A O 1
ATOM 2099 N N . THR A 1 262 ? 10.124 -1.562 -25.901 1.00 94.50 262 THR A N 1
ATOM 2100 C CA . THR A 1 262 ? 11.187 -1.155 -26.810 1.00 94.50 262 THR A CA 1
ATOM 2101 C C . THR A 1 262 ? 10.858 -1.582 -28.227 1.00 94.50 262 THR A C 1
ATOM 2103 O O . THR A 1 262 ? 10.100 -2.528 -28.463 1.00 94.50 262 THR A O 1
ATOM 2106 N N . ARG A 1 263 ? 11.430 -0.881 -29.200 1.00 93.06 263 ARG A N 1
ATOM 2107 C CA . ARG A 1 263 ? 11.476 -1.395 -30.567 1.00 93.06 263 ARG A CA 1
ATOM 2108 C C . ARG A 1 263 ? 12.453 -2.577 -30.645 1.00 93.06 263 ARG A C 1
ATOM 2110 O O . ARG A 1 263 ? 13.399 -2.614 -29.856 1.00 93.06 263 ARG A O 1
ATOM 2117 N N . PRO A 1 264 ? 12.274 -3.512 -31.596 1.00 91.56 264 PRO A N 1
ATOM 2118 C CA . PRO A 1 264 ? 13.177 -4.652 -31.783 1.00 91.56 264 PRO A CA 1
ATOM 2119 C C . PRO A 1 264 ? 14.656 -4.297 -31.928 1.00 91.56 264 PRO A C 1
ATOM 2121 O O . PRO A 1 264 ? 15.504 -5.112 -31.604 1.00 91.56 264 PRO A O 1
ATOM 2124 N N . GLN A 1 265 ? 14.958 -3.104 -32.445 1.00 92.00 265 GLN A N 1
ATOM 2125 C CA . GLN A 1 265 ? 16.318 -2.613 -32.669 1.00 92.00 265 GLN A CA 1
ATOM 2126 C C . GLN A 1 265 ? 17.043 -2.217 -31.376 1.00 92.00 265 GLN A C 1
ATOM 2128 O O . GLN A 1 265 ? 18.248 -1.984 -31.401 1.00 92.00 265 GLN A O 1
ATOM 2133 N N . VAL A 1 266 ? 16.319 -2.074 -30.262 1.00 93.12 266 VAL A N 1
ATOM 2134 C CA . VAL A 1 266 ? 16.906 -1.718 -28.970 1.00 93.12 266 VAL A CA 1
ATOM 2135 C C . VAL A 1 266 ? 17.475 -2.970 -28.324 1.00 93.12 266 VAL A C 1
ATOM 2137 O O . VAL A 1 266 ? 16.732 -3.833 -27.856 1.00 93.12 266 VAL A O 1
ATOM 2140 N N . GLU A 1 267 ? 18.796 -3.025 -28.221 1.00 92.50 267 GLU A N 1
ATOM 2141 C CA . GLU A 1 267 ? 19.507 -4.131 -27.592 1.00 92.50 267 GLU A CA 1
ATOM 2142 C C . GLU A 1 267 ? 20.221 -3.699 -26.312 1.00 92.50 267 GLU A C 1
ATOM 2144 O O . GLU A 1 267 ? 20.677 -2.565 -26.174 1.00 92.50 267 GLU A O 1
ATOM 2149 N N . GLY A 1 268 ? 20.348 -4.623 -25.356 1.00 89.38 268 GLY A N 1
ATOM 2150 C CA . GLY A 1 268 ? 21.139 -4.409 -24.139 1.00 89.38 268 GLY A CA 1
ATOM 2151 C C . GLY A 1 268 ? 20.498 -3.499 -23.084 1.00 89.38 268 GLY A C 1
ATOM 2152 O O . GLY A 1 268 ? 21.139 -3.206 -22.072 1.00 89.38 268 GLY A O 1
ATOM 2153 N N . TYR A 1 269 ? 19.244 -3.070 -23.271 1.00 91.69 269 TYR A N 1
ATOM 2154 C CA . TYR A 1 269 ? 18.525 -2.319 -22.245 1.00 91.69 269 TYR A CA 1
ATOM 2155 C C . TYR A 1 269 ? 18.181 -3.208 -21.044 1.00 91.69 269 TYR A C 1
ATOM 2157 O O . TYR A 1 269 ? 17.459 -4.197 -21.160 1.00 91.69 269 TYR A O 1
ATOM 2165 N N . SER A 1 270 ? 18.677 -2.820 -19.869 1.00 90.19 270 SER A N 1
ATOM 2166 C CA . SER A 1 270 ? 18.372 -3.478 -18.599 1.00 90.19 270 SER A CA 1
ATOM 2167 C C . SER A 1 270 ? 17.403 -2.629 -17.791 1.00 90.19 270 SER A C 1
ATOM 2169 O O . SER A 1 270 ? 17.758 -1.539 -17.333 1.00 90.19 270 SER A O 1
ATOM 2171 N N . LEU A 1 271 ? 16.208 -3.164 -17.549 1.00 91.81 271 LEU A N 1
ATOM 2172 C CA . LEU A 1 271 ? 15.250 -2.551 -16.642 1.00 91.81 271 LEU A CA 1
ATOM 2173 C C . LEU A 1 271 ? 15.769 -2.620 -15.199 1.00 91.81 271 LEU A C 1
ATOM 2175 O O . LEU A 1 271 ? 16.349 -3.624 -14.788 1.00 91.81 271 LEU A O 1
ATOM 2179 N N . ARG A 1 272 ? 15.584 -1.541 -14.434 1.00 91.25 272 ARG A N 1
ATOM 2180 C CA . ARG A 1 272 ? 16.041 -1.447 -13.041 1.00 91.25 272 ARG A CA 1
ATOM 2181 C C . ARG A 1 272 ? 14.856 -1.349 -12.076 1.00 91.25 272 ARG A C 1
ATOM 2183 O O . ARG A 1 272 ? 13.859 -0.720 -12.433 1.00 91.25 272 ARG A O 1
ATOM 2190 N N . PRO A 1 273 ? 14.954 -1.888 -10.843 1.00 89.25 273 PRO A N 1
ATOM 2191 C CA . PRO A 1 273 ? 13.870 -1.798 -9.856 1.00 89.25 273 PRO A CA 1
ATOM 2192 C C . PRO A 1 273 ? 13.485 -0.356 -9.490 1.00 89.25 273 PRO A C 1
ATOM 2194 O O . PRO A 1 273 ? 12.314 -0.052 -9.275 1.00 89.25 273 PRO A O 1
ATOM 2197 N N . ASP A 1 274 ? 14.459 0.556 -9.475 1.00 89.69 274 ASP A N 1
ATOM 2198 C CA . ASP A 1 274 ? 14.267 1.988 -9.211 1.00 89.69 274 ASP A CA 1
ATOM 2199 C C . ASP A 1 274 ? 13.743 2.782 -10.411 1.00 89.69 274 ASP A C 1
ATOM 2201 O O . ASP A 1 274 ? 13.620 4.002 -10.331 1.00 89.69 274 ASP A O 1
ATOM 2205 N N . ALA A 1 275 ? 13.436 2.101 -11.519 1.00 89.56 275 ALA A N 1
ATOM 2206 C CA . ALA A 1 275 ? 12.979 2.704 -12.762 1.00 89.56 275 ALA A CA 1
ATOM 2207 C C . ALA A 1 275 ? 13.989 3.687 -13.395 1.00 89.56 275 ALA A C 1
ATOM 2209 O O . ALA A 1 275 ? 13.622 4.415 -14.319 1.00 89.56 275 ALA A O 1
ATOM 2210 N N . SER A 1 276 ? 15.248 3.728 -12.941 1.00 90.75 276 SER A N 1
ATOM 2211 C CA . SER A 1 276 ? 16.239 4.659 -13.482 1.00 90.75 276 SER A CA 1
ATOM 2212 C C . SER A 1 276 ? 16.659 4.283 -14.907 1.00 90.75 276 SER A C 1
ATOM 2214 O O . SER A 1 276 ? 16.865 3.116 -15.243 1.00 90.75 276 SER A O 1
ATOM 2216 N N . LEU A 1 277 ? 16.871 5.300 -15.747 1.00 91.00 277 LEU A N 1
ATOM 2217 C CA . LEU A 1 277 ? 17.323 5.129 -17.132 1.00 91.00 277 LEU A CA 1
ATOM 2218 C C . LEU A 1 277 ? 18.821 4.798 -17.253 1.00 91.00 277 LEU A C 1
ATOM 2220 O O . LEU A 1 277 ? 19.360 4.789 -18.354 1.00 91.00 277 LEU A O 1
ATOM 2224 N N . LEU A 1 278 ? 19.507 4.466 -16.152 1.00 90.00 278 LEU A N 1
ATOM 2225 C CA . LEU A 1 278 ? 20.911 4.033 -16.181 1.00 90.00 278 LEU A CA 1
ATOM 2226 C C . LEU A 1 278 ? 21.118 2.756 -17.012 1.00 90.00 278 LEU A C 1
ATOM 2228 O O . LEU A 1 278 ? 22.226 2.516 -17.489 1.00 90.00 278 LEU A O 1
ATOM 2232 N N . GLY A 1 279 ? 20.058 1.974 -17.247 1.00 87.31 279 GLY A N 1
ATOM 2233 C CA . GLY A 1 279 ? 20.064 0.873 -18.216 1.00 87.31 279 GLY A CA 1
ATOM 2234 C C . GLY A 1 279 ? 20.454 1.302 -19.638 1.00 87.31 279 GLY A C 1
ATOM 2235 O O . GLY A 1 279 ? 21.033 0.503 -20.373 1.00 87.31 279 GLY A O 1
ATOM 2236 N N . LEU A 1 280 ? 20.245 2.577 -19.999 1.00 92.19 280 LEU A N 1
ATOM 2237 C CA . LEU A 1 280 ? 20.643 3.135 -21.295 1.00 92.19 280 LEU A CA 1
ATOM 2238 C C . LEU A 1 280 ? 22.161 3.154 -21.507 1.00 92.19 280 LEU A C 1
ATOM 2240 O O . LEU A 1 280 ? 22.610 3.100 -22.644 1.00 92.19 280 LEU A O 1
ATOM 2244 N N . THR A 1 281 ? 22.967 3.158 -20.440 1.00 91.94 281 THR A N 1
ATOM 2245 C CA . THR A 1 281 ? 24.442 3.214 -20.544 1.00 91.94 281 THR A CA 1
ATOM 2246 C C . THR A 1 281 ? 25.060 2.022 -21.281 1.00 91.94 281 THR A C 1
ATOM 2248 O O . THR A 1 281 ? 26.187 2.113 -21.759 1.00 91.94 281 THR A O 1
ATOM 2251 N N . ARG A 1 282 ? 24.332 0.903 -21.372 1.00 87.69 282 ARG A N 1
ATOM 2252 C CA . ARG A 1 282 ? 24.738 -0.316 -22.091 1.00 87.69 282 ARG A CA 1
ATOM 2253 C C . ARG A 1 282 ? 23.831 -0.633 -23.282 1.00 87.69 282 ARG A C 1
ATOM 2255 O O . ARG A 1 282 ? 23.982 -1.689 -23.888 1.00 87.69 282 ARG A O 1
ATOM 2262 N N . THR A 1 283 ? 22.888 0.258 -23.587 1.00 92.38 283 THR A N 1
ATOM 2263 C CA . THR A 1 283 ? 21.901 0.065 -24.650 1.00 92.38 283 THR A CA 1
ATOM 2264 C C . THR A 1 283 ? 22.477 0.493 -25.994 1.00 92.38 283 THR A C 1
ATOM 2266 O O . THR A 1 283 ? 23.173 1.505 -26.081 1.00 92.38 283 THR A O 1
ATOM 2269 N N . LYS A 1 284 ? 22.173 -0.265 -27.044 1.00 92.62 284 LYS A N 1
ATOM 2270 C CA . LYS A 1 284 ? 22.527 0.047 -28.430 1.00 92.62 284 LYS A CA 1
ATOM 2271 C C . LYS A 1 284 ? 21.272 0.044 -29.295 1.00 92.62 284 LYS A C 1
ATOM 2273 O O . LYS A 1 284 ? 20.307 -0.651 -28.985 1.00 92.62 284 LYS A O 1
ATOM 2278 N N . LEU A 1 285 ? 21.307 0.823 -30.371 1.00 91.19 285 LEU A N 1
ATOM 2279 C CA . LEU A 1 285 ? 20.351 0.720 -31.466 1.00 91.19 285 LEU A CA 1
ATOM 2280 C C . LEU A 1 285 ? 21.047 0.002 -32.614 1.00 91.19 285 LEU A C 1
ATOM 2282 O O . LEU A 1 285 ? 22.042 0.507 -33.133 1.00 91.19 285 LEU A O 1
ATOM 2286 N N . GLU A 1 286 ? 20.551 -1.170 -32.992 1.00 82.81 286 GLU A N 1
ATOM 2287 C CA . GLU A 1 286 ? 20.973 -1.794 -34.240 1.00 82.81 286 GLU A CA 1
ATOM 2288 C C . GLU A 1 286 ? 20.290 -1.100 -35.422 1.00 82.81 286 GLU A C 1
ATOM 2290 O O . GLU A 1 286 ? 19.060 -1.010 -35.497 1.00 82.81 286 GLU A O 1
ATOM 2295 N N . GLU A 1 287 ? 21.081 -0.626 -36.382 1.00 62.97 287 GLU A N 1
ATOM 2296 C CA . GLU A 1 287 ? 20.549 -0.160 -37.659 1.00 62.97 287 GLU A CA 1
ATOM 2297 C C . GLU A 1 287 ? 20.010 -1.361 -38.448 1.00 62.97 287 GLU A C 1
ATOM 2299 O O . GLU A 1 287 ? 20.754 -2.083 -39.110 1.00 62.97 287 GLU A O 1
ATOM 2304 N N . LYS A 1 288 ? 18.693 -1.588 -38.403 1.00 56.53 288 LYS A N 1
ATOM 2305 C CA . LYS A 1 288 ? 18.022 -2.429 -39.404 1.00 56.53 288 LYS A CA 1
ATOM 2306 C C . LYS A 1 288 ? 17.635 -1.574 -40.616 1.00 56.53 288 LYS A C 1
ATOM 2308 O O . LYS A 1 288 ? 17.080 -0.491 -40.420 1.00 56.53 288 LYS A O 1
ATOM 2313 N N . PRO A 1 289 ? 17.866 -2.052 -41.855 1.00 46.97 289 PRO A N 1
ATOM 2314 C CA . PRO A 1 289 ? 17.451 -1.337 -43.057 1.00 46.97 289 PRO A CA 1
ATOM 2315 C C . PRO A 1 289 ? 15.930 -1.106 -43.037 1.00 46.97 289 PRO A C 1
ATOM 2317 O O . PRO A 1 289 ? 15.194 -1.911 -42.452 1.00 46.97 289 PRO A O 1
ATOM 2320 N N . PRO A 1 290 ? 15.444 -0.006 -43.640 1.00 44.19 290 PRO A N 1
ATOM 2321 C CA . PRO A 1 290 ? 14.065 0.436 -43.488 1.00 44.19 290 PRO A CA 1
ATOM 2322 C C . PRO A 1 290 ? 13.096 -0.663 -43.924 1.00 44.19 290 PRO A C 1
ATOM 2324 O O . PRO A 1 290 ? 13.064 -1.075 -45.081 1.00 44.19 290 PRO A O 1
ATOM 2327 N N . THR A 1 291 ? 12.300 -1.149 -42.973 1.00 50.81 291 THR A N 1
ATOM 2328 C CA . THR A 1 291 ? 11.188 -2.055 -43.254 1.00 50.81 291 THR A CA 1
ATOM 2329 C C . THR A 1 291 ? 10.016 -1.196 -43.712 1.00 50.81 291 THR A C 1
ATOM 2331 O O . THR A 1 291 ? 9.547 -0.334 -42.969 1.00 50.81 291 THR A O 1
ATOM 2334 N N . THR A 1 292 ? 9.568 -1.385 -44.949 1.00 42.09 292 THR A N 1
ATOM 2335 C CA . THR A 1 292 ? 8.397 -0.713 -45.517 1.00 42.09 292 THR A CA 1
ATOM 2336 C C . THR A 1 292 ? 7.144 -1.123 -44.744 1.00 42.09 292 THR A C 1
ATOM 2338 O O . THR A 1 292 ? 6.576 -2.192 -44.956 1.00 42.09 292 THR A O 1
ATOM 2341 N N . VAL A 1 293 ? 6.708 -0.270 -43.818 1.00 48.72 293 VAL A N 1
ATOM 2342 C CA . VAL A 1 293 ? 5.393 -0.390 -43.180 1.00 48.72 293 VAL A CA 1
ATOM 2343 C C . VAL A 1 293 ? 4.346 -0.116 -44.257 1.00 48.72 293 VAL A C 1
ATOM 2345 O O . VAL A 1 293 ? 4.331 0.960 -44.849 1.00 48.72 293 VAL A O 1
ATOM 2348 N N . THR A 1 294 ? 3.496 -1.097 -44.558 1.00 48.91 294 THR A N 1
ATOM 2349 C CA . THR A 1 294 ? 2.386 -0.916 -45.502 1.00 48.91 294 THR A CA 1
ATOM 2350 C C . THR A 1 294 ? 1.205 -0.239 -44.805 1.00 48.91 294 THR A C 1
ATOM 2352 O O . THR A 1 294 ? 0.901 -0.531 -43.646 1.00 48.91 294 THR A O 1
ATOM 2355 N N . ASP A 1 295 ? 0.504 0.636 -45.535 1.00 46.09 295 ASP A N 1
ATOM 2356 C CA . ASP A 1 295 ? -0.633 1.463 -45.079 1.00 46.09 295 ASP A CA 1
ATOM 2357 C C . ASP A 1 295 ? -1.771 0.694 -44.376 1.00 46.09 295 ASP A C 1
ATOM 2359 O O . ASP A 1 295 ? -2.633 1.291 -43.728 1.00 46.09 295 ASP A O 1
ATOM 2363 N N . ALA A 1 296 ? -1.781 -0.637 -44.460 1.00 46.03 296 ALA A N 1
ATOM 2364 C CA . ALA A 1 296 ? -2.737 -1.498 -43.775 1.00 46.03 296 ALA A CA 1
ATOM 2365 C C . ALA A 1 296 ? -2.586 -1.492 -42.239 1.00 46.03 296 ALA A C 1
ATOM 2367 O O . ALA A 1 296 ? -3.568 -1.735 -41.542 1.00 46.03 296 ALA A O 1
ATOM 2368 N N . GLN A 1 297 ? -1.401 -1.187 -41.693 1.00 45.72 297 GLN A N 1
ATOM 2369 C CA . GLN A 1 297 ? -1.155 -1.178 -40.239 1.00 45.72 297 GLN A CA 1
ATOM 2370 C C . GLN A 1 297 ? -1.506 0.156 -39.551 1.00 45.72 297 GLN A C 1
ATOM 2372 O O . GLN A 1 297 ? -1.559 0.219 -38.324 1.00 45.72 297 GLN A O 1
ATOM 2377 N N . LEU A 1 298 ? -1.769 1.217 -40.324 1.00 47.06 298 LEU A N 1
ATOM 2378 C CA . LEU A 1 298 ? -2.023 2.576 -39.822 1.00 47.06 298 LEU A CA 1
ATOM 2379 C C . LEU A 1 298 ? -3.509 2.968 -39.779 1.00 47.06 298 LEU A C 1
ATOM 2381 O O . LEU A 1 298 ? -3.833 4.072 -39.342 1.00 47.06 298 LEU A O 1
ATOM 2385 N N . ARG A 1 299 ? -4.423 2.084 -40.194 1.00 42.09 299 ARG A N 1
ATOM 2386 C CA . ARG A 1 299 ? -5.870 2.329 -40.104 1.00 42.09 299 ARG A CA 1
ATOM 2387 C C . ARG A 1 299 ? -6.400 1.879 -38.737 1.00 42.09 299 ARG A C 1
ATOM 2389 O O . ARG A 1 299 ? -6.819 0.736 -38.573 1.00 42.09 299 ARG A O 1
ATOM 2396 N N . LEU A 1 300 ? -6.311 2.797 -37.770 1.00 43.88 300 LEU A N 1
ATOM 2397 C CA . LEU A 1 300 ? -7.105 2.835 -36.533 1.00 43.88 300 LEU A CA 1
ATOM 2398 C C . LEU A 1 300 ? -8.464 3.485 -36.801 1.00 43.88 300 LEU A C 1
ATOM 2400 O O . LEU A 1 300 ? -8.479 4.495 -37.541 1.00 43.88 300 LEU A O 1
#

Foldseek 3Di:
DVCCQVVVDFKDKPPDDLVCVVVCVPPHLKDKDKDFALKFKWKFFQCVPPQVVDLLQLLLLLQLDQLVCCCCPLVVVQWAFDLDNGDPPAPLDAPPADHRHHDLPSSLVSLVVVVLDDPDVPDQAASEEFEEEEAPPPSGQVSQVVSQVSCVSSRYHYHYDHDHPVVSVVCLLQLVGRMYIDIDAQDHDLLVLCQCAALCNDPPNGNVSSNHYDPVLNVLSVVLVPDPDPVSNSVSSNVNSRVCRSSCSINTRTGRMMMMIGRPQKPQQDQDNNRDRVSCVRIDGDDDPDDDDDPVSVDD

pLDDT: mean 92.87, std 10.72, range [42.09, 98.81]

=== Feature glossary ===
The features interleaved in this record are:

— What the protein is —

Sequence gives the chain of amino acids in standard one-letter code (A=alanine, C=cysteine, …, Y=tyrosine), read N→C. It is the only feature that is directly encoded by the gene; all structural features are derived from the folded form of this sequence.

Database cross-references. InterPro integrates a dozen domain/family signature databases into unified entries with residue-range hits. GO terms attach function/process/location labels with evidence codes. CATH codes position the fold in a four-level structural taxonomy. Organism is the NCBI-taxonomy species name.

— Where its atoms are —

Atomic coordinates in PDBx/mmCIF format — the same representation the Protein Data Bank distributes. Each line of the _atom_site loop places one backbone atom in Cartesian space (units: ångströms, origin: arbitrary).

The six renders are orthographic views along the three Cartesian axes in both directions. Representation (cartoon, sticks, or surface) and color scheme (sequence-rainbow or by-chain) vary across proteins so the training set covers all the common visualization conventions.

— Local backbone conformation —

Eight-state secondary structure (DSSP): H is the canonical α-helix, G the tighter 3₁₀-helix, I the wider π-helix; E/B are β-structure, T and S are turns and bends, and '-' is everything else. DSSP derives these from the pattern of main-chain N–H···O=C hydrogen bonds, not from the sequence.

P-SEA three-state annotation labels each residue as helix, strand, or coil based purely on the geometry of the Cα trace. It serves as a fallback when the full backbone (and thus DSSP) is unavailable.

The φ/ψ torsion pair specifies the backbone conformation at each residue. φ rotates about the N–Cα bond, ψ about the Cα–C bond. Steric clashes forbid most of the (φ, ψ) plane — the allowed regions (α-helix basin, β-sheet basin, left-handed helix) are the Ramachandran-allowed regions.

— Global shape and packing —

The geometric summary reports three shape descriptors. Rg (radius of gyration) measures how spread out the Cα atoms are about their centre of mass; compact globular proteins have small Rg, elongated or unfolded ones large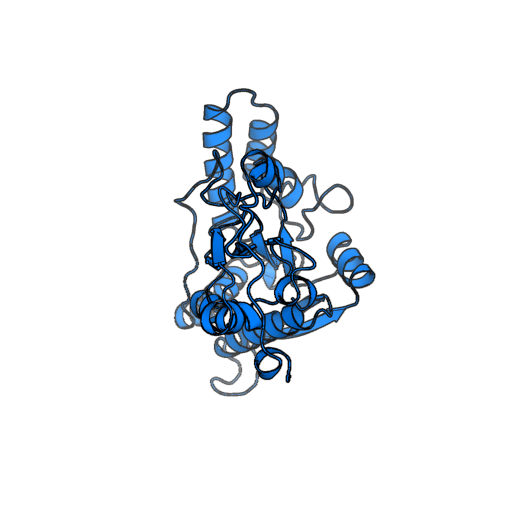. Cα contacts (<8 Å, |i−j|>4) count long-range residue pairs in spatial proximity — high for tightly packed folds, near zero for rods or random coil. The bounding-box extents give the protein's footprint along x, y, z in Å.

Solvent-accessible surface area (SASA) is the area in Å² traced out by the centre of a 1.4 Å probe sphere (a water molecule) rolled over the protein's van der Waals surface (Shrake–Rupley / Lee–Richards construction). Buried residues have near-zero SASA; fully exposed residues can exceed 200 Å². The total SASA scales roughly with the number of surface residues.

The contact map is a binary N×N matrix image: pixel (i, j) is dark where Cα_i and Cα_j are within 8 Å and |i−j|>4. Because the |i−j|>4 filter removes local helical contacts, off-diagonal stripes parallel to the main diagonal indicate parallel β-sheets; stripes perpendicular to it indicate antiparallel β-sheets. The Ramachandran plot scatters every residue's (φ, ψ) pair against the sterically allowed regions. The PAE heatmap renders the predicted-aligned-error matrix.

— Structural neighborhood —

3Di is Foldseek's structural alphabet. Each residue is assigned one of twenty discrete states based on how its Cα sits relative to its spatial (not sequential) neighbors. Aligning 3Di strings finds structural homologs roughly as well as full 3D superposition, but orders of magnitude faster.

Nearest PDB neighbors are the top structural matches found by Foldseek when searching this structure against the entire Protein Data Bank. Each hit reports a TM-score (0 to 1; >0.5 almost always implies the same fold) and an E-value. These are *structural* homologs — they may share no detectable sequence similarity.

— Confidence and disorder —

For AlphaFold models, the B-factor field carries pLDDT — the model's own estimate of local accuracy on a 0–100 scale. Regions with pLDDT<50 should be treated as essentially unmodeled; they often correspond to intrinsically disordered segments.

Crystallographic B-factors measure how much each atom's electron density is smeared out, in Å². They rise in mobile loops and surface residues and fall in the buried interior. In AlphaFold models this column is repurposed to hold pLDDT instead.

Predicted aligned error is AlphaFold's pairwise confidence. Unlike pLDDT (per-residue), PAE is per-residue-pair and captures whether two parts of the structure are correctly placed relative to each other. Units are ångströms of expected positional error.